Protein 6ABS (pdb70)

Secondary structure (P-SEA, 3-state):
caaaaaaaaaabbbbbccccaaaaaaaaaaaaaaaacccbbbbbccccaaaaaaaacccccccccccccccccccccaaaaaaaaaaccccccccccc/caaaaaaabbbbbccccaaaaaaaaaaaaaaaacccbbbbbccccaaaaaaaaaccccccccccccccccccccaaaaaaaaaaccccccccccc

Structure (mmCIF, N/CA/C/O backbone):
data_6ABS
#
_entry.id   6ABS
#
_cell.length_a   38.942
_cell.length_b   54.596
_cell.length_c   128.652
_cell.angle_alpha   90.00
_cell.angle_beta   90.00
_cell.angle_gamma   90.00
#
_symmetry.space_group_name_H-M   'P 21 21 21'
#
loop_
_entity.id
_entity.type
_entity.pdbx_description
1 polymer 'Actin binding protein'
2 non-polymer 'TRIETHYLENE GLYCOL'
3 non-polymer 'PENTAETHYLENE GLYCOL'
4 water water
#
loop_
_atom_site.group_PDB
_atom_site.id
_atom_site.type_symbol
_atom_site.label_atom_id
_atom_site.label_alt_id
_atom_site.label_comp_id
_atom_site.label_asym_id
_atom_site.label_entity_id
_atom_site.label_seq_id
_atom_site.pdbx_PDB_ins_code
_atom_site.Cartn_x
_atom_site.Cartn_y
_atom_site.Cartn_z
_atom_site.occupancy
_atom_site.B_iso_or_equiv
_atom_site.auth_seq_id
_atom_site.auth_comp_id
_atom_site.auth_asym_id
_atom_site.auth_atom_id
_atom_site.pdbx_PDB_model_num
ATOM 1 N N . THR A 1 22 ? 25.170 -1.834 -2.738 1.00 65.07 1131 THR A N 1
ATOM 2 C CA . THR A 1 22 ? 23.780 -1.987 -3.016 1.00 62.06 1131 THR A CA 1
ATOM 3 C C . THR A 1 22 ? 23.664 -1.928 -4.509 1.00 61.30 1131 THR A C 1
ATOM 4 O O . THR A 1 22 ? 24.655 -1.696 -5.162 1.00 65.34 1131 THR A O 1
ATOM 8 N N . THR A 1 23 ? 22.460 -2.195 -5.012 1.00 57.28 1132 THR A N 1
ATOM 9 C CA . THR A 1 23 ? 22.034 -2.218 -6.430 1.00 57.11 1132 THR A CA 1
ATOM 10 C C . THR A 1 23 ? 22.645 -3.340 -7.228 1.00 52.40 1132 THR A C 1
ATOM 11 O O . THR A 1 23 ? 21.937 -4.185 -7.700 1.00 52.04 1132 THR A O 1
ATOM 15 N N . SER A 1 24 ? 23.956 -3.342 -7.380 1.00 50.76 1133 SER A N 1
ATOM 16 C CA . SER A 1 24 ? 24.595 -4.431 -8.077 1.00 48.60 1133 SER A CA 1
ATOM 17 C C . SER A 1 24 ? 24.463 -5.649 -7.194 1.00 47.02 1133 SER A C 1
ATOM 18 O O . SER A 1 24 ? 24.361 -6.742 -7.682 1.00 48.29 1133 SER A O 1
ATOM 21 N N . GLU A 1 25 ? 24.503 -5.430 -5.886 1.00 47.77 1134 GLU A N 1
ATOM 22 C CA . GLU A 1 25 ? 24.332 -6.496 -4.918 1.00 47.10 1134 GLU A CA 1
ATOM 23 C C . GLU A 1 25 ? 22.938 -7.074 -5.015 1.00 39.13 1134 GLU A C 1
ATOM 24 O O . GLU A 1 25 ? 22.775 -8.252 -5.007 1.00 40.93 1134 GLU A O 1
ATOM 30 N N . ILE A 1 26 ? 21.943 -6.216 -5.125 1.00 38.89 1135 ILE A N 1
ATOM 31 C CA . ILE A 1 26 ? 20.563 -6.647 -5.240 1.00 37.25 1135 ILE A CA 1
ATOM 32 C C . ILE A 1 26 ? 20.386 -7.463 -6.516 1.00 37.54 1135 ILE A C 1
ATOM 33 O O . ILE A 1 26 ? 19.788 -8.491 -6.503 1.00 33.84 1135 ILE A O 1
ATOM 38 N N . ARG A 1 27 ? 20.988 -6.995 -7.590 1.00 36.64 1136 ARG A N 1
ATOM 39 C CA . ARG A 1 27 ? 20.949 -7.684 -8.874 1.00 37.67 1136 ARG A CA 1
ATOM 40 C C . ARG A 1 27 ? 21.458 -9.119 -8.773 1.00 37.00 1136 ARG A C 1
ATOM 41 O O . ARG A 1 27 ? 20.782 -10.070 -9.198 1.00 32.48 1136 ARG A O 1
ATOM 49 N N . LYS A 1 28 ? 22.649 -9.270 -8.201 1.00 37.39 1137 LYS A N 1
ATOM 50 C CA . LYS A 1 28 ? 23.272 -10.585 -8.051 1.00 37.54 1137 LYS A CA 1
ATOM 51 C C . LYS A 1 28 ? 22.441 -11.545 -7.195 1.00 33.41 1137 LYS A C 1
ATOM 52 O O . LYS A 1 28 ? 22.364 -12.739 -7.492 1.00 32.88 1137 LYS A O 1
ATOM 58 N N . LEU A 1 29 ? 21.844 -11.028 -6.124 1.00 28.87 1138 LEU A N 1
ATOM 59 C CA . LEU A 1 29 ? 20.965 -11.833 -5.276 1.00 33.14 1138 LEU A CA 1
ATOM 60 C C . LEU A 1 29 ? 19.681 -12.222 -6.035 1.00 32.60 1138 LEU A C 1
ATOM 61 O O . LEU A 1 29 ? 19.189 -13.350 -5.935 1.00 32.46 1138 LEU A O 1
ATOM 66 N N . ASN A 1 30 ? 19.139 -11.282 -6.796 1.00 29.79 1139 ASN A N 1
ATOM 67 C CA . ASN A 1 30 ? 17.952 -11.580 -7.585 1.00 31.57 1139 ASN A CA 1
ATOM 68 C C . ASN A 1 30 ? 18.227 -12.634 -8.659 1.00 28.67 1139 ASN A C 1
ATOM 69 O O . ASN A 1 30 ? 17.370 -13.459 -8.929 1.00 27.65 1139 ASN A O 1
ATOM 74 N N . GLU A 1 31 ? 19.440 -12.643 -9.216 1.00 25.86 1140 GLU A N 1
ATOM 75 C CA . GLU A 1 31 ? 19.831 -13.645 -10.216 1.00 31.48 1140 GLU A CA 1
ATOM 76 C C . GLU A 1 31 ? 19.883 -15.068 -9.654 1.00 32.66 1140 GLU A C 1
ATOM 77 O O . GLU A 1 31 ? 19.992 -16.040 -10.402 1.00 30.74 1140 GLU A O 1
ATOM 83 N N . LYS A 1 32 ? 19.790 -15.177 -8.332 1.00 26.92 1141 LYS A N 1
ATOM 84 C CA . LYS A 1 32 ? 19.741 -16.465 -7.658 1.00 31.47 1141 LYS A CA 1
ATOM 85 C C . LYS A 1 32 ? 18.296 -16.952 -7.465 1.00 33.30 1141 LYS A C 1
ATOM 86 O O . LYS A 1 32 ? 18.056 -18.133 -7.194 1.00 29.42 1141 LYS A O 1
ATOM 92 N N . GLU A 1 33 ? 17.345 -16.034 -7.622 1.00 26.31 1142 GLU A N 1
ATOM 93 C CA . GLU A 1 33 ? 15.929 -16.323 -7.374 1.00 31.06 1142 GLU A CA 1
ATOM 94 C C . GLU A 1 33 ? 15.206 -16.927 -8.576 1.00 29.44 1142 GLU A C 1
ATOM 95 O O . GLU A 1 33 ? 15.359 -16.465 -9.696 1.00 26.45 1142 GLU A O 1
ATOM 101 N N . PRO A 1 34 ? 14.403 -17.970 -8.336 1.00 34.36 1143 PRO A N 1
ATOM 102 C CA . PRO A 1 34 ? 13.559 -18.515 -9.400 1.00 31.27 1143 PRO A CA 1
ATOM 103 C C . PRO A 1 34 ? 12.459 -17.528 -9.771 1.00 29.74 1143 PRO A C 1
ATOM 104 O O . PRO A 1 34 ? 11.904 -16.896 -8.872 1.00 28.44 1143 PRO A O 1
ATOM 108 N N . VAL A 1 35 ? 12.157 -17.394 -11.059 1.00 26.48 1144 VAL A N 1
ATOM 109 C CA . VAL A 1 35 ? 11.021 -16.586 -11.489 1.00 26.54 1144 VAL A CA 1
ATOM 110 C C . VAL A 1 35 ? 9.869 -17.497 -11.901 1.00 24.98 1144 VAL A C 1
ATOM 111 O O . VAL A 1 35 ? 10.078 -18.497 -12.585 1.00 24.84 1144 VAL A O 1
ATOM 115 N N . TYR A 1 36 ? 8.653 -17.155 -11.475 1.00 24.86 1145 TYR A N 1
ATOM 116 C CA . TYR A 1 36 ? 7.486 -17.970 -11.783 1.00 23.31 1145 TYR A CA 1
ATOM 117 C C . TYR A 1 36 ? 6.390 -17.194 -12.498 1.00 22.16 1145 TYR A C 1
ATOM 118 O O . TYR A 1 36 ? 6.121 -16.049 -12.175 1.00 22.29 1145 TYR A O 1
ATOM 127 N N . ILE A 1 37 ? 5.738 -17.836 -13.455 1.00 22.49 1146 ILE A N 1
ATOM 128 C CA . ILE A 1 37 ? 4.450 -17.356 -13.908 1.00 22.62 1146 ILE A CA 1
ATOM 129 C C . ILE A 1 37 ? 3.357 -18.096 -13.143 1.00 23.68 1146 ILE A C 1
ATOM 130 O O . ILE A 1 37 ? 3.264 -19.326 -13.211 1.00 25.66 1146 ILE A O 1
ATOM 135 N N . TYR A 1 38 ? 2.559 -17.340 -12.387 1.00 23.76 1147 TYR A N 1
ATOM 136 C CA . TYR A 1 38 ? 1.406 -17.886 -11.670 1.00 24.70 1147 TYR A CA 1
ATOM 137 C C . TYR A 1 38 ? 0.238 -17.923 -12.614 1.00 26.84 1147 TYR A C 1
ATOM 138 O O . TYR A 1 38 ? -0.149 -16.887 -13.160 1.00 23.09 1147 TYR A O 1
ATOM 147 N N . THR A 1 39 ? -0.341 -19.103 -12.795 1.00 26.04 1148 THR A N 1
ATOM 148 C CA . THR A 1 39 ? -1.471 -19.239 -13.686 1.00 30.98 1148 THR A CA 1
ATOM 149 C C . THR A 1 39 ? -2.495 -20.194 -13.051 1.00 35.88 1148 THR A C 1
ATOM 150 O O . THR A 1 39 ? -2.303 -20.671 -11.924 1.00 31.00 1148 THR A O 1
ATOM 154 N N . SER A 1 40 ? -3.603 -20.434 -13.725 1.00 34.42 1149 SER A N 1
ATOM 155 C CA . SER A 1 40 ? -4.648 -21.304 -13.228 1.00 39.87 1149 SER A CA 1
ATOM 156 C C . SER A 1 40 ? -4.996 -22.372 -14.215 1.00 43.13 1149 SER A C 1
ATOM 157 O O . SER A 1 40 ? -5.596 -22.062 -15.214 1.00 51.69 1149 SER A O 1
ATOM 160 N N . PHE A 1 46 ? -11.639 -13.174 -17.805 1.00 47.25 1155 PHE A N 1
ATOM 161 C CA . PHE A 1 46 ? -10.614 -14.114 -17.347 1.00 46.18 1155 PHE A CA 1
ATOM 162 C C . PHE A 1 46 ? -9.425 -14.150 -18.320 1.00 42.66 1155 PHE A C 1
ATOM 163 O O . PHE A 1 46 ? -8.335 -13.692 -17.969 1.00 42.77 1155 PHE A O 1
ATOM 171 N N . HIS A 1 47 ? -9.644 -14.660 -19.535 1.00 39.90 1156 HIS A N 1
ATOM 172 C CA . HIS A 1 47 ? -8.608 -14.788 -20.564 1.00 35.81 1156 HIS A CA 1
ATOM 173 C C . HIS A 1 47 ? -7.309 -15.395 -20.050 1.00 34.20 1156 HIS A C 1
ATOM 174 O O . HIS A 1 47 ? -6.218 -14.954 -20.426 1.00 28.04 1156 HIS A O 1
ATOM 181 N N . MET A 1 48 ? -7.443 -16.403 -19.191 1.00 33.21 1157 MET A N 1
ATOM 182 C CA . MET A 1 48 ? -6.314 -16.995 -18.481 1.00 34.93 1157 MET A CA 1
ATOM 183 C C . MET A 1 48 ? -5.252 -17.574 -19.428 1.00 30.74 1157 MET A C 1
ATOM 184 O O . MET A 1 48 ? -4.060 -17.311 -19.267 1.00 27.45 1157 MET A O 1
ATOM 189 N N . ILE A 1 49 ? -5.684 -18.368 -20.402 1.00 27.60 1158 ILE A N 1
ATOM 190 C CA . ILE A 1 49 ? -4.746 -18.985 -21.335 1.00 29.77 1158 ILE A CA 1
ATOM 191 C C . ILE A 1 49 ? -4.080 -17.941 -22.236 1.00 24.91 1158 ILE A C 1
ATOM 192 O O . ILE A 1 49 ? -2.861 -17.913 -22.299 1.00 23.99 1158 ILE A O 1
ATOM 197 N N . PRO A 1 50 ? -4.869 -17.079 -22.920 1.00 27.65 1159 PRO A N 1
ATOM 198 C CA . PRO A 1 50 ? -4.219 -16.074 -23.771 1.00 26.35 1159 PRO A CA 1
ATOM 199 C C . PRO A 1 50 ? -3.288 -15.144 -22.984 1.00 24.87 1159 PRO A C 1
ATOM 200 O O . PRO A 1 50 ? -2.201 -14.844 -23.468 1.00 25.09 1159 PRO A O 1
ATOM 204 N N . ARG A 1 51 ? -3.703 -14.706 -21.796 1.00 22.70 1160 ARG A N 1
ATOM 205 C CA . ARG A 1 51 ? -2.867 -13.804 -21.001 1.00 23.58 1160 ARG A CA 1
ATOM 206 C C . ARG A 1 51 ? -1.622 -14.484 -20.456 1.00 23.17 1160 ARG A C 1
ATOM 207 O O . ARG A 1 51 ? -0.560 -13.858 -20.384 1.00 24.05 1160 ARG A O 1
ATOM 215 N N . THR A 1 52 ? -1.736 -15.756 -20.073 1.00 23.43 1161 THR A N 1
ATOM 216 C CA . THR A 1 52 ? -0.563 -16.503 -19.626 1.00 20.97 1161 THR A CA 1
ATOM 217 C C . THR A 1 52 ? 0.428 -16.677 -20.777 1.00 23.29 1161 THR A C 1
ATOM 218 O O . THR A 1 52 ? 1.645 -16.532 -20.585 1.00 21.37 1161 THR A O 1
ATOM 222 N N . ALA A 1 53 ? -0.091 -16.991 -21.967 1.00 22.38 1162 ALA A N 1
ATOM 223 C CA . ALA A 1 53 ? 0.738 -17.095 -23.174 1.00 20.41 1162 ALA A CA 1
ATOM 224 C C . ALA A 1 53 ? 1.588 -15.840 -23.377 1.00 20.90 1162 ALA A C 1
ATOM 225 O O . ALA A 1 53 ? 2.792 -15.923 -23.626 1.00 23.39 1162 ALA A O 1
ATOM 227 N N . ARG A 1 54 ? 0.942 -14.684 -23.255 1.00 18.20 1163 ARG A N 1
ATOM 228 C CA . ARG A 1 54 ? 1.614 -13.403 -23.407 1.00 22.69 1163 ARG A CA 1
ATOM 229 C C . ARG A 1 54 ? 2.752 -13.288 -22.401 1.00 24.32 1163 ARG A C 1
ATOM 230 O O . ARG A 1 54 ? 3.891 -13.006 -22.773 1.00 24.10 1163 ARG A O 1
ATOM 238 N N . LEU A 1 55 ? 2.444 -13.510 -21.126 1.00 19.32 1164 LEU A N 1
ATOM 239 C CA . LEU A 1 55 ? 3.477 -13.431 -20.085 1.00 23.14 1164 LEU A CA 1
ATOM 240 C C . LEU A 1 55 ? 4.676 -14.319 -20.419 1.00 22.78 1164 LEU A C 1
ATOM 241 O O . LEU A 1 55 ? 5.822 -13.877 -20.288 1.00 20.37 1164 LEU A O 1
ATOM 246 N N . CYS A 1 56 ? 4.412 -15.563 -20.847 1.00 20.46 1165 CYS A N 1
ATOM 247 C CA . CYS A 1 56 ? 5.481 -16.475 -21.290 1.00 22.65 1165 CYS A CA 1
ATOM 248 C C . CYS A 1 56 ? 6.320 -15.870 -22.416 1.00 22.25 1165 CYS A C 1
ATOM 249 O O . CYS A 1 56 ? 7.552 -15.902 -22.383 1.00 23.00 1165 CYS A O 1
ATOM 252 N N . THR A 1 57 ? 5.640 -15.316 -23.412 1.00 20.67 1166 THR A N 1
ATOM 253 C CA . THR A 1 57 ? 6.322 -14.720 -24.561 1.00 22.86 1166 THR A CA 1
ATOM 254 C C . THR A 1 57 ? 7.131 -13.513 -24.140 1.00 21.93 1166 THR A C 1
ATOM 255 O O . THR A 1 57 ? 8.267 -13.330 -24.580 1.00 23.06 1166 THR A O 1
ATOM 259 N N . ILE A 1 58 ? 6.556 -12.704 -23.261 1.00 19.38 1167 ILE A N 1
ATOM 260 C CA . ILE A 1 58 ? 7.250 -11.530 -22.764 1.00 19.34 1167 ILE A CA 1
ATOM 261 C C . ILE A 1 58 ? 8.522 -11.917 -21.985 1.00 25.99 1167 ILE A C 1
ATOM 262 O O . ILE A 1 58 ? 9.608 -11.406 -22.269 1.00 25.94 1167 ILE A O 1
ATOM 267 N N . LEU A 1 59 ? 8.399 -12.833 -21.030 1.00 21.67 1168 LEU A N 1
ATOM 268 C CA . LEU A 1 59 ? 9.559 -13.266 -20.262 1.00 21.91 1168 LEU A CA 1
ATOM 269 C C . LEU A 1 59 ? 10.591 -13.907 -21.181 1.00 26.51 1168 LEU A C 1
ATOM 270 O O . LEU A 1 59 ? 11.793 -13.658 -21.053 1.00 26.88 1168 LEU A O 1
ATOM 275 N N . THR A 1 60 ? 10.119 -14.729 -22.111 1.00 24.04 1169 THR A N 1
ATOM 276 C CA . THR A 1 60 ? 11.022 -15.365 -23.054 1.00 24.80 1169 THR A CA 1
ATOM 277 C C . THR A 1 60 ? 11.771 -14.321 -23.877 1.00 27.25 1169 THR A C 1
ATOM 278 O O . THR A 1 60 ? 12.992 -14.399 -23.992 1.00 29.12 1169 THR A O 1
ATOM 282 N N . ALA A 1 61 ? 11.055 -13.331 -24.415 1.00 21.72 1170 ALA A N 1
ATOM 283 C CA . ALA A 1 61 ? 11.698 -12.275 -25.197 1.00 23.57 1170 ALA A CA 1
ATOM 284 C C . ALA A 1 61 ? 12.676 -11.423 -24.367 1.00 31.22 1170 ALA A C 1
ATOM 285 O O . ALA A 1 61 ? 13.634 -10.871 -24.906 1.00 28.16 1170 ALA A O 1
ATOM 287 N N . ASN A 1 62 ? 12.437 -11.309 -23.062 1.00 26.60 1171 ASN A N 1
ATOM 288 C CA . ASN A 1 62 ? 13.366 -10.592 -22.204 1.00 27.18 1171 ASN A CA 1
ATOM 289 C C . ASN A 1 62 ? 14.484 -11.486 -21.677 1.00 27.22 1171 ASN A C 1
ATOM 290 O O . ASN A 1 62 ? 15.260 -11.073 -20.809 1.00 31.12 1171 ASN A O 1
ATOM 295 N N . ARG A 1 63 ? 14.562 -12.708 -22.198 1.00 27.90 1172 ARG A N 1
ATOM 296 C CA . ARG A 1 63 ? 15.541 -13.688 -21.735 1.00 29.29 1172 ARG A CA 1
ATOM 297 C C . ARG A 1 63 ? 15.449 -13.908 -20.220 1.00 31.26 1172 ARG A C 1
ATOM 298 O O . ARG A 1 63 ? 16.468 -14.010 -19.543 1.00 29.37 1172 ARG A O 1
ATOM 306 N N . ILE A 1 64 ? 14.234 -13.977 -19.688 1.00 29.54 1173 ILE A N 1
ATOM 307 C CA . ILE A 1 64 ? 14.055 -14.259 -18.267 1.00 27.00 1173 ILE A CA 1
ATOM 308 C C . ILE A 1 64 ? 13.577 -15.687 -18.072 1.00 28.72 1173 ILE A C 1
ATOM 309 O O . ILE A 1 64 ? 12.424 -16.015 -18.376 1.00 28.22 1173 ILE A O 1
ATOM 314 N N . PRO A 1 65 ? 14.464 -16.552 -17.572 1.00 28.26 1174 PRO A N 1
ATOM 315 C CA . PRO A 1 65 ? 14.059 -17.946 -17.399 1.00 26.88 1174 PRO A CA 1
ATOM 316 C C . PRO A 1 65 ? 12.973 -18.034 -16.335 1.00 28.32 1174 PRO A C 1
ATOM 317 O O . PRO A 1 65 ? 12.963 -17.231 -15.410 1.00 29.09 1174 PRO A O 1
ATOM 321 N N . PHE A 1 66 ? 12.036 -18.957 -16.506 1.00 27.81 1175 PHE A N 1
ATOM 322 C CA . PHE A 1 66 ? 10.902 -19.088 -15.598 1.00 28.61 1175 PHE A CA 1
ATOM 323 C C . PHE A 1 66 ? 10.295 -20.474 -15.688 1.00 27.27 1175 PHE A C 1
ATOM 324 O O . PHE A 1 66 ? 10.558 -21.221 -16.635 1.00 26.41 1175 PHE A O 1
ATOM 332 N N . THR A 1 67 ? 9.440 -20.780 -14.722 1.00 25.71 1176 THR A N 1
ATOM 333 C CA . THR A 1 67 ? 8.601 -21.962 -14.757 1.00 26.08 1176 THR A CA 1
ATOM 334 C C . THR A 1 67 ? 7.169 -21.610 -14.352 1.00 28.66 1176 THR A C 1
ATOM 335 O O . THR A 1 67 ? 6.918 -20.549 -13.759 1.00 28.28 1176 THR A O 1
ATOM 339 N N . TYR A 1 68 ? 6.234 -22.492 -14.688 1.00 25.33 1177 TYR A N 1
ATOM 340 C CA . TYR A 1 68 ? 4.825 -22.281 -14.362 1.00 27.83 1177 TYR A CA 1
ATOM 341 C C . TYR A 1 68 ? 4.475 -22.778 -12.973 1.00 31.41 1177 TYR A C 1
ATOM 342 O O . TYR A 1 68 ? 5.075 -23.728 -12.466 1.00 30.79 1177 TYR A O 1
ATOM 351 N N . ARG A 1 69 ? 3.502 -22.127 -12.355 1.00 27.93 1178 ARG A N 1
ATOM 352 C CA . ARG A 1 69 ? 2.870 -22.687 -11.173 1.00 30.08 1178 ARG A CA 1
ATOM 353 C C . ARG A 1 69 ? 1.367 -22.582 -11.318 1.00 31.39 1178 ARG A C 1
ATOM 354 O O . ARG A 1 69 ? 0.817 -21.554 -11.720 1.00 28.89 1178 ARG A O 1
ATOM 362 N N . ASP A 1 70 ? 0.710 -23.702 -11.065 1.00 34.82 1179 ASP A N 1
ATOM 363 C CA . ASP A 1 70 ? -0.721 -23.775 -11.221 1.00 34.66 1179 ASP A CA 1
ATOM 364 C C . ASP A 1 70 ? -1.377 -23.683 -9.860 1.00 34.33 1179 ASP A C 1
ATOM 365 O O . ASP A 1 70 ? -1.307 -24.616 -9.061 1.00 36.07 1179 ASP A O 1
ATOM 370 N N . LEU A 1 71 ? -2.041 -22.559 -9.617 1.00 32.43 1180 LEU A N 1
ATOM 371 C CA . LEU A 1 71 ? -2.651 -22.293 -8.328 1.00 33.66 1180 LEU A CA 1
ATOM 372 C C . LEU A 1 71 ? -3.799 -23.275 -8.076 1.00 38.86 1180 LEU A C 1
ATOM 373 O O . LEU A 1 71 ? -4.226 -23.471 -6.939 1.00 40.79 1180 LEU A O 1
ATOM 378 N N . GLY A 1 72 ? -4.276 -23.903 -9.144 1.00 35.39 1181 GLY A N 1
ATOM 379 C CA . GLY A 1 72 ? -5.263 -24.955 -9.028 1.00 40.75 1181 GLY A CA 1
ATOM 380 C C . GLY A 1 72 ? -4.809 -26.076 -8.116 1.00 43.51 1181 GLY A C 1
ATOM 381 O O . GLY A 1 72 ? -5.610 -26.627 -7.366 1.00 43.74 1181 GLY A O 1
ATOM 382 N N . THR A 1 73 ? -3.521 -26.398 -8.152 1.00 37.30 1182 THR A N 1
ATOM 383 C CA . THR A 1 73 ? -3.016 -27.540 -7.394 1.00 41.18 1182 THR A CA 1
ATOM 384 C C . THR A 1 73 ? -1.765 -27.225 -6.571 1.00 40.32 1182 THR A C 1
ATOM 385 O O . THR A 1 73 ? -1.078 -28.129 -6.110 1.00 45.22 1182 THR A O 1
ATOM 389 N N . ASP A 1 74 ? -1.469 -25.945 -6.395 1.00 36.71 1183 ASP A N 1
ATOM 390 C CA . ASP A 1 74 ? -0.244 -25.527 -5.739 1.00 33.17 1183 ASP A CA 1
ATOM 391 C C . ASP A 1 74 ? -0.592 -24.596 -4.582 1.00 35.97 1183 ASP A C 1
ATOM 392 O O . ASP A 1 74 ? -0.813 -23.402 -4.775 1.00 32.47 1183 ASP A O 1
ATOM 397 N N . ASP A 1 75 ? -0.628 -25.164 -3.382 1.00 36.01 1184 ASP A N 1
ATOM 398 C CA . ASP A 1 75 ? -1.020 -24.463 -2.163 1.00 36.74 1184 ASP A CA 1
ATOM 399 C C . ASP A 1 75 ? -0.200 -23.208 -1.854 1.00 33.19 1184 ASP A C 1
ATOM 400 O O . ASP A 1 75 ? -0.772 -22.169 -1.529 1.00 31.71 1184 ASP A O 1
ATOM 405 N N . GLU A 1 76 ? 1.127 -23.310 -1.914 1.00 29.08 1185 GLU A N 1
ATOM 406 C CA . GLU A 1 76 ? 1.976 -22.158 -1.625 1.00 31.86 1185 GLU A CA 1
ATOM 407 C C . GLU A 1 76 ? 1.651 -21.014 -2.562 1.00 30.40 1185 GLU A C 1
ATOM 408 O O . GLU A 1 76 ? 1.374 -19.899 -2.120 1.00 31.05 1185 GLU A O 1
ATOM 414 N N . ALA A 1 77 ? 1.698 -21.298 -3.863 1.00 30.95 1186 ALA A N 1
ATOM 415 C CA . ALA A 1 77 ? 1.415 -20.283 -4.878 1.00 28.01 1186 ALA A CA 1
ATOM 416 C C . ALA A 1 77 ? 0.036 -19.699 -4.659 1.00 28.67 1186 ALA A C 1
ATOM 417 O O . ALA A 1 77 ? -0.161 -18.492 -4.758 1.00 26.65 1186 ALA A O 1
ATOM 419 N N . ARG A 1 78 ? -0.928 -20.550 -4.344 1.00 25.77 1187 ARG A N 1
ATOM 420 C CA . ARG A 1 78 ? -2.268 -20.039 -4.132 1.00 31.81 1187 ARG A CA 1
ATOM 421 C C . ARG A 1 78 ? -2.275 -19.107 -2.922 1.00 29.79 1187 ARG A C 1
ATOM 422 O O . ARG A 1 78 ? -2.880 -18.032 -2.964 1.00 29.36 1187 ARG A O 1
ATOM 430 N N . LYS A 1 79 ? -1.575 -19.495 -1.858 1.00 28.51 1188 LYS A N 1
ATOM 431 C CA . LYS A 1 79 ? -1.538 -18.673 -0.653 1.00 26.27 1188 LYS A CA 1
ATOM 432 C C . LYS A 1 79 ? -0.809 -17.358 -0.909 1.00 27.81 1188 LYS A C 1
ATOM 433 O O . LYS A 1 79 ? -1.240 -16.289 -0.457 1.00 26.21 1188 LYS A O 1
ATOM 439 N N . VAL A 1 80 ? 0.291 -17.439 -1.651 1.00 26.26 1189 VAL A N 1
ATOM 440 C CA . VAL A 1 80 ? 1.075 -16.251 -1.946 1.00 27.95 1189 VAL A CA 1
ATOM 441 C C . VAL A 1 80 ? 0.234 -15.257 -2.732 1.00 26.81 1189 VAL A C 1
ATOM 442 O O . VAL A 1 80 ? 0.224 -14.072 -2.420 1.00 28.40 1189 VAL A O 1
ATOM 446 N N . TRP A 1 81 ? -0.513 -15.737 -3.723 1.00 26.31 1190 TRP A N 1
ATOM 447 C CA . TRP A 1 81 ? -1.319 -14.829 -4.518 1.00 26.89 1190 TRP A CA 1
ATOM 448 C C . TRP A 1 81 ? -2.438 -14.212 -3.670 1.00 31.08 1190 TRP A C 1
ATOM 449 O O . TRP A 1 81 ? -2.685 -13.009 -3.743 1.00 33.23 1190 TRP A O 1
ATOM 460 N N . LYS A 1 82 ? -3.097 -15.001 -2.855 1.00 27.90 1191 LYS A N 1
ATOM 461 C CA . LYS A 1 82 ? -4.152 -14.492 -2.024 1.00 30.64 1191 LYS A CA 1
ATOM 462 C C . LYS A 1 82 ? -3.685 -13.400 -1.074 1.00 29.59 1191 LYS A C 1
ATOM 463 O O . LYS A 1 82 ? -4.333 -12.443 -0.859 1.00 28.26 1191 LYS A O 1
ATOM 469 N N . THR A 1 83 ? -2.521 -13.595 -0.531 1.00 30.75 1192 THR A N 1
ATOM 470 C CA . THR A 1 83 ? -1.968 -12.691 0.457 1.00 29.94 1192 THR A CA 1
ATOM 471 C C . THR A 1 83 ? -1.490 -11.364 -0.120 1.00 34.51 1192 THR A C 1
ATOM 472 O O . THR A 1 83 ? -1.664 -10.309 0.498 1.00 30.73 1192 THR A O 1
ATOM 476 N N . PHE A 1 84 ? -0.872 -11.410 -1.298 1.00 32.28 1193 PHE A N 1
ATOM 477 C CA . PHE A 1 84 ? -0.171 -10.238 -1.803 1.00 31.40 1193 PHE A CA 1
ATOM 478 C C . PHE A 1 84 ? -0.803 -9.559 -3.019 1.00 32.03 1193 PHE A C 1
ATOM 479 O O . PHE A 1 84 ? -0.399 -8.450 -3.368 1.00 32.81 1193 PHE A O 1
ATOM 487 N N . SER A 1 85 ? -1.770 -10.200 -3.673 1.00 27.85 1194 SER A N 1
ATOM 488 C CA . SER A 1 85 ? -2.282 -9.640 -4.922 1.00 31.31 1194 SER A CA 1
ATOM 489 C C . SER A 1 85 ? -3.087 -8.359 -4.675 1.00 35.41 1194 SER A C 1
ATOM 490 O O . SER A 1 85 ? -3.142 -7.483 -5.542 1.00 33.73 1194 SER A O 1
ATOM 493 N N . LYS A 1 86 ? -3.711 -8.259 -3.501 1.00 36.47 1195 LYS A N 1
ATOM 494 C CA . LYS A 1 86 ? -4.568 -7.125 -3.186 1.00 32.19 1195 LYS A CA 1
ATOM 495 C C . LYS A 1 86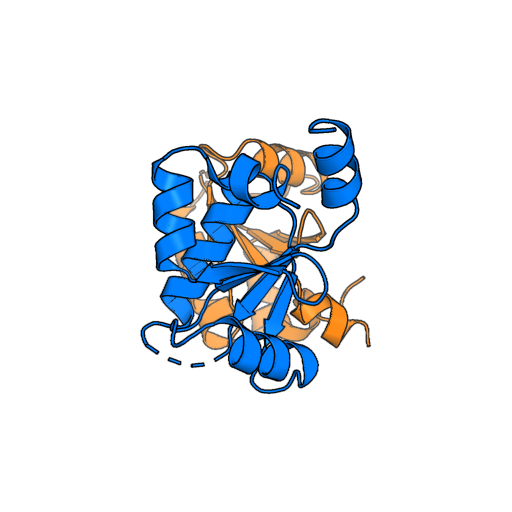 ? -5.671 -6.971 -4.245 1.00 31.57 1195 LYS A C 1
ATOM 496 O O . LYS A 1 86 ? -6.039 -5.862 -4.620 1.00 35.50 1195 LYS A O 1
ATOM 502 N N . GLY A 1 87 ? -6.166 -8.083 -4.768 1.00 34.81 1196 GLY A N 1
ATOM 503 C CA . GLY A 1 87 ? -7.260 -8.020 -5.720 1.00 36.12 1196 GLY A CA 1
ATOM 504 C C . GLY A 1 87 ? -6.897 -8.178 -7.185 1.00 34.30 1196 GLY A C 1
ATOM 505 O O . GLY A 1 87 ? -7.792 -8.278 -8.023 1.00 39.65 1196 GLY A O 1
ATOM 506 N N . ARG A 1 88 ? -5.605 -8.202 -7.504 1.00 32.31 1197 ARG A N 1
ATOM 507 C CA . ARG A 1 88 ? -5.166 -8.379 -8.895 1.00 31.85 1197 ARG A CA 1
ATOM 508 C C . ARG A 1 88 ? -5.606 -9.716 -9.464 1.00 28.43 1197 ARG A C 1
ATOM 509 O O . ARG A 1 88 ? -5.449 -10.753 -8.826 1.00 26.91 1197 ARG A O 1
ATOM 517 N N . SER A 1 89 ? -6.140 -9.686 -10.675 1.00 29.32 1198 SER A N 1
ATOM 518 C CA . SER A 1 89 ? -6.464 -10.908 -11.394 1.00 27.94 1198 SER A CA 1
ATOM 519 C C . SER A 1 89 ? -5.189 -11.628 -11.856 1.00 26.50 1198 SER A C 1
ATOM 520 O O . SER A 1 89 ? -4.166 -10.998 -12.113 1.00 25.67 1198 SER A O 1
ATOM 523 N N . LEU A 1 90 ? -5.268 -12.951 -11.932 1.00 25.78 1199 LEU A N 1
ATOM 524 C CA . LEU A 1 90 ? -4.241 -13.792 -12.542 1.00 29.66 1199 LEU A CA 1
ATOM 525 C C . LEU A 1 90 ? -4.318 -13.621 -14.063 1.00 26.48 1199 LEU A C 1
ATOM 526 O O . LEU A 1 90 ? -5.308 -13.101 -14.557 1.00 26.04 1199 LEU A O 1
ATOM 531 N N . PRO A 1 91 ? -3.278 -14.040 -14.810 1.00 24.28 1200 PRO A N 1
ATOM 532 C CA . PRO A 1 91 ? -2.000 -14.587 -14.359 1.00 22.14 1200 PRO A CA 1
ATOM 533 C C . PRO A 1 91 ? -1.053 -13.506 -13.835 1.00 25.84 1200 PRO A C 1
ATOM 534 O O . PRO A 1 91 ? -1.381 -12.313 -13.864 1.00 25.64 1200 PRO A O 1
ATOM 538 N N . GLY A 1 92 ? 0.113 -13.928 -13.358 1.00 21.73 1201 GLY A N 1
ATOM 539 C CA . GLY A 1 92 ? 1.078 -12.992 -12.827 1.00 20.22 1201 GLY A CA 1
ATOM 540 C C . GLY A 1 92 ? 2.474 -13.563 -12.756 1.00 20.96 1201 GLY A C 1
ATOM 541 O O . GLY A 1 92 ? 2.713 -14.737 -13.097 1.00 18.69 1201 GLY A O 1
ATOM 542 N N . VAL A 1 93 ? 3.400 -12.729 -12.289 1.00 21.67 1202 VAL A N 1
ATOM 543 C CA . VAL A 1 93 ? 4.801 -13.116 -12.202 1.00 19.50 1202 VAL A CA 1
ATOM 544 C C . VAL A 1 93 ? 5.293 -12.957 -10.776 1.00 22.75 1202 VAL A C 1
ATOM 545 O O . VAL A 1 93 ? 5.143 -11.898 -10.161 1.00 24.10 1202 VAL A O 1
ATOM 549 N N . VAL A 1 94 ? 5.877 -14.022 -10.245 1.00 26.04 1203 VAL A N 1
ATOM 550 C CA . VAL A 1 94 ? 6.343 -14.009 -8.871 1.00 23.22 1203 VAL A CA 1
ATOM 551 C C . VAL A 1 94 ? 7.804 -14.450 -8.823 1.00 25.22 1203 VAL A C 1
ATOM 552 O O . VAL A 1 94 ? 8.211 -15.420 -9.482 1.00 25.50 1203 VAL A O 1
ATOM 556 N N . ARG A 1 95 ? 8.589 -13.692 -8.073 1.00 24.84 1204 ARG A N 1
ATOM 557 C CA . ARG A 1 95 ? 9.998 -13.981 -7.860 1.00 25.86 1204 ARG A CA 1
ATOM 558 C C . ARG A 1 95 ? 10.203 -14.623 -6.487 1.00 25.99 1204 ARG A C 1
ATOM 559 O O . ARG A 1 95 ? 9.688 -14.132 -5.492 1.00 27.94 1204 ARG A O 1
ATOM 567 N N . GLY A 1 96 ? 10.946 -15.722 -6.434 1.00 30.14 1205 GLY A N 1
ATOM 568 C CA . GLY A 1 96 ? 11.190 -16.406 -5.171 1.00 29.30 1205 GLY A CA 1
ATOM 569 C C . GLY A 1 96 ? 9.883 -16.894 -4.567 1.00 34.07 1205 GLY A C 1
ATOM 570 O O . GLY A 1 96 ? 8.931 -17.179 -5.292 1.00 27.71 1205 GLY A O 1
ATOM 571 N N . HIS A 1 97 ? 9.822 -16.957 -3.239 1.00 35.82 1206 HIS A N 1
ATOM 572 C CA . HIS A 1 97 ? 8.641 -17.458 -2.545 1.00 34.57 1206 HIS A CA 1
ATOM 573 C C . HIS A 1 97 ? 7.455 -16.497 -2.574 1.00 32.96 1206 HIS A C 1
ATOM 574 O O . HIS A 1 97 ? 6.331 -16.925 -2.839 1.00 34.95 1206 HIS A O 1
ATOM 581 N N . ASN A 1 98 ? 7.706 -15.209 -2.320 1.00 34.49 1207 ASN A N 1
ATOM 582 C CA . ASN A 1 98 ? 6.635 -14.246 -2.012 1.00 32.12 1207 ASN A CA 1
ATOM 583 C C . ASN A 1 98 ? 6.730 -12.885 -2.686 1.00 30.77 1207 ASN A C 1
ATOM 584 O O . ASN A 1 98 ? 5.922 -12.001 -2.400 1.00 34.08 1207 ASN A O 1
ATOM 589 N N . ASP A 1 99 ? 7.727 -12.681 -3.534 1.00 32.07 1208 ASP A N 1
ATOM 590 C CA . ASP A 1 99 ? 7.879 -11.381 -4.165 1.00 27.94 1208 ASP A CA 1
ATOM 591 C C . ASP A 1 99 ? 7.039 -11.288 -5.432 1.00 29.65 1208 ASP A C 1
ATOM 592 O O . ASP A 1 99 ? 7.500 -11.615 -6.538 1.00 27.70 1208 ASP A O 1
ATOM 597 N N . LEU A 1 100 ? 5.804 -10.838 -5.263 1.00 29.28 1209 LEU A N 1
ATOM 598 C CA . LEU A 1 100 ? 4.916 -10.611 -6.392 1.00 26.54 1209 LEU A CA 1
ATOM 599 C C . LEU A 1 100 ? 5.436 -9.427 -7.176 1.00 28.96 1209 LEU A C 1
ATOM 600 O O . LEU A 1 100 ? 5.546 -8.322 -6.648 1.00 32.74 1209 LEU A O 1
ATOM 605 N N . ILE A 1 101 ? 5.787 -9.666 -8.429 1.00 25.69 1210 ILE A N 1
ATOM 606 C CA . ILE A 1 101 ? 6.339 -8.617 -9.264 1.00 26.78 1210 ILE A CA 1
ATOM 607 C C . ILE A 1 101 ? 5.203 -7.813 -9.882 1.00 28.76 1210 ILE A C 1
ATOM 608 O O . ILE A 1 101 ? 5.238 -6.583 -9.909 1.00 32.86 1210 ILE A O 1
ATOM 613 N N . GLY A 1 102 ? 4.182 -8.512 -10.364 1.00 24.19 1211 GLY A N 1
ATOM 614 C CA . GLY A 1 102 ? 3.032 -7.856 -10.961 1.00 21.69 1211 GLY A CA 1
ATOM 615 C C . GLY A 1 102 ? 2.093 -8.885 -11.548 1.00 24.77 1211 GLY A C 1
ATOM 616 O O . GLY A 1 102 ? 2.490 -10.053 -11.771 1.00 23.36 1211 GLY A O 1
ATOM 617 N N . ASN A 1 103 ? 0.850 -8.476 -11.784 1.00 20.49 1212 ASN A N 1
ATOM 618 C CA . ASN A 1 103 ? -0.056 -9.296 -12.568 1.00 24.57 1212 ASN A CA 1
ATOM 619 C C . ASN A 1 103 ? 0.167 -9.000 -14.057 1.00 23.06 1212 ASN A C 1
ATOM 620 O O . ASN A 1 103 ? 0.993 -8.153 -14.403 1.00 22.76 1212 ASN A O 1
ATOM 625 N N . TRP A 1 104 ? -0.562 -9.710 -14.912 1.00 23.03 1213 TRP A N 1
ATOM 626 C CA . TRP A 1 104 ? -0.326 -9.687 -16.351 1.00 25.62 1213 TRP A CA 1
ATOM 627 C C . TRP A 1 104 ? -0.274 -8.243 -16.895 1.00 24.38 1213 TRP A C 1
ATOM 628 O O . TRP A 1 104 ? 0.599 -7.918 -17.688 1.00 26.92 1213 TRP A O 1
ATOM 639 N N . GLU A 1 105 ? -1.174 -7.382 -16.434 1.00 22.25 1214 GLU A N 1
ATOM 640 C CA . GLU A 1 105 ? -1.270 -6.014 -16.958 1.00 27.92 1214 GLU A CA 1
ATOM 641 C C . GLU A 1 105 ? -0.068 -5.159 -16.552 1.00 23.99 1214 GLU A C 1
ATOM 642 O O . GLU A 1 105 ? 0.470 -4.408 -17.357 1.00 23.20 1214 GLU A O 1
ATOM 648 N N . GLU A 1 106 ? 0.360 -5.305 -15.305 1.00 22.72 1215 GLU A N 1
ATOM 649 C CA . GLU A 1 106 ? 1.556 -4.628 -14.809 1.00 23.93 1215 GLU A CA 1
ATOM 650 C C . GLU A 1 106 ? 2.809 -5.094 -15.534 1.00 22.92 1215 GLU A C 1
ATOM 651 O O . GLU A 1 106 ? 3.662 -4.283 -15.923 1.00 23.86 1215 GLU A O 1
ATOM 657 N N . ILE A 1 107 ? 2.917 -6.406 -15.725 1.00 22.36 1216 ILE A N 1
ATOM 658 C CA . ILE A 1 107 ? 4.028 -6.955 -16.481 1.00 20.50 1216 ILE A CA 1
ATOM 659 C C . ILE A 1 107 ? 4.003 -6.432 -17.925 1.00 23.37 1216 ILE A C 1
ATOM 660 O O . ILE A 1 107 ? 5.046 -6.082 -18.470 1.00 22.38 1216 ILE A O 1
ATOM 665 N N . GLU A 1 108 ? 2.821 -6.367 -18.542 1.00 21.57 1217 GLU A N 1
ATOM 666 C CA . GLU A 1 108 ? 2.732 -5.864 -19.917 1.00 21.52 1217 GLU A CA 1
ATOM 667 C C . GLU A 1 108 ? 3.118 -4.371 -19.984 1.00 23.68 1217 GLU A C 1
ATOM 668 O O . GLU A 1 108 ? 3.765 -3.943 -20.933 1.00 22.92 1217 GLU A O 1
ATOM 674 N N . GLU A 1 109 ? 2.722 -3.594 -18.975 1.00 23.82 1218 GLU A N 1
ATOM 675 C CA . GLU A 1 109 ? 3.120 -2.183 -18.885 1.00 28.30 1218 GLU A CA 1
ATOM 676 C C . GLU A 1 109 ? 4.626 -2.020 -18.680 1.00 27.17 1218 GLU A C 1
ATOM 677 O O . GLU A 1 109 ? 5.261 -1.187 -19.328 1.00 27.56 1218 GLU A O 1
ATOM 683 N N . ALA A 1 110 ? 5.191 -2.819 -17.779 1.00 24.99 1219 ALA A N 1
ATOM 684 C CA . ALA A 1 110 ? 6.624 -2.760 -17.513 1.00 27.74 1219 ALA A CA 1
ATOM 685 C C . ALA A 1 110 ? 7.416 -3.122 -18.772 1.00 29.93 1219 ALA A C 1
ATOM 686 O O . ALA A 1 110 ? 8.447 -2.508 -19.082 1.00 27.66 1219 ALA A O 1
ATOM 688 N N . ASN A 1 111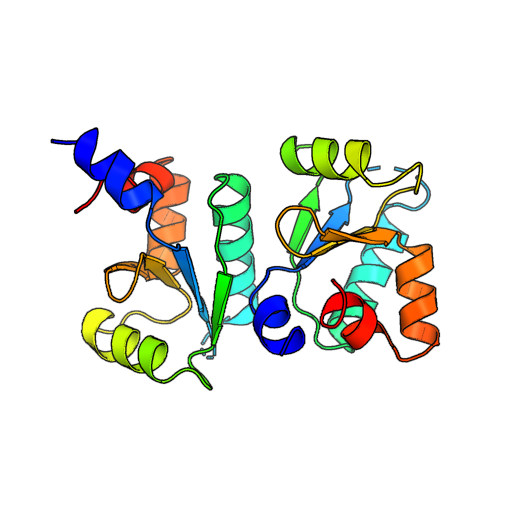 ? 6.921 -4.125 -19.492 1.00 26.03 1220 ASN A N 1
ATOM 689 C CA . ASN A 1 111 ? 7.579 -4.570 -20.702 1.00 25.93 1220 ASN A CA 1
ATOM 690 C C . ASN A 1 111 ? 7.502 -3.502 -21.795 1.00 24.77 1220 ASN A C 1
ATOM 691 O O . ASN A 1 111 ? 8.461 -3.264 -22.491 1.00 27.12 1220 ASN A O 1
ATOM 696 N N . GLU A 1 112 ? 6.348 -2.864 -21.919 1.00 24.85 1221 GLU A N 1
ATOM 697 C CA . GLU A 1 112 ? 6.149 -1.778 -22.873 1.00 27.05 1221 GLU A CA 1
ATOM 698 C C . GLU A 1 112 ? 7.106 -0.619 -22.575 1.00 31.22 1221 GLU A C 1
ATOM 699 O O . GLU A 1 112 ? 7.620 0.022 -23.488 1.00 30.39 1221 GLU A O 1
ATOM 705 N N . ASP A 1 113 ? 7.357 -0.371 -21.293 1.00 26.51 1222 ASP A N 1
ATOM 706 C CA . ASP A 1 113 ? 8.292 0.676 -20.889 1.00 31.65 1222 ASP A CA 1
ATOM 707 C C . ASP A 1 113 ? 9.763 0.279 -20.956 1.00 37.38 1222 ASP A C 1
ATOM 708 O O . ASP A 1 113 ? 10.613 1.068 -20.553 1.00 42.82 1222 ASP A O 1
ATOM 713 N N . TYR A 1 114 ? 10.054 -0.924 -21.457 1.00 33.94 1223 TYR A N 1
ATOM 714 C CA . TYR A 1 114 ? 11.416 -1.470 -21.511 1.00 37.40 1223 TYR A CA 1
ATOM 715 C C . TYR A 1 114 ? 12.072 -1.578 -20.142 1.00 41.94 1223 TYR A C 1
ATOM 716 O O . TYR A 1 114 ? 13.287 -1.437 -20.039 1.00 40.18 1223 TYR A O 1
ATOM 725 N N . LYS A 1 115 ? 11.290 -1.823 -19.096 1.00 31.73 1224 LYS A N 1
ATOM 726 C CA . LYS A 1 115 ? 11.864 -1.876 -17.765 1.00 33.95 1224 LYS A CA 1
ATOM 727 C C . LYS A 1 115 ? 11.539 -3.164 -17.022 1.00 34.32 1224 LYS A C 1
ATOM 728 O O . LYS A 1 115 ? 11.683 -3.214 -15.811 1.00 31.58 1224 LYS A O 1
ATOM 734 N N . LEU A 1 116 ? 11.111 -4.203 -17.737 1.00 32.65 1225 LEU A N 1
ATOM 735 C CA . LEU A 1 116 ? 10.717 -5.434 -17.070 1.00 31.39 1225 LEU A CA 1
ATOM 736 C C . LEU A 1 116 ? 11.900 -6.104 -16.354 1.00 30.23 1225 LEU A C 1
ATOM 737 O O . LEU A 1 116 ? 11.761 -6.607 -15.237 1.00 26.46 1225 LEU A O 1
ATOM 742 N N . ARG A 1 117 ? 13.063 -6.102 -16.988 1.00 29.19 1226 ARG A N 1
ATOM 743 C CA . ARG A 1 117 ? 14.222 -6.730 -16.383 1.00 29.55 1226 ARG A CA 1
ATOM 744 C C . ARG A 1 117 ? 14.664 -5.982 -15.118 1.00 31.58 1226 ARG A C 1
ATOM 745 O O . ARG A 1 117 ? 15.084 -6.595 -14.131 1.00 28.18 1226 ARG A O 1
ATOM 753 N N . GLU A 1 118 ? 14.541 -4.663 -15.131 1.00 31.70 1227 GLU A N 1
ATOM 754 C CA . GLU A 1 118 ? 14.876 -3.877 -13.950 1.00 32.84 1227 GLU A CA 1
ATOM 755 C C . GLU A 1 118 ? 13.886 -4.132 -12.822 1.00 30.28 1227 GLU A C 1
ATOM 756 O O . GLU A 1 118 ? 14.259 -4.202 -11.648 1.00 30.21 1227 GLU A O 1
ATOM 762 N N . LEU A 1 119 ? 12.624 -4.279 -13.191 1.00 29.14 1228 LEU A N 1
ATOM 763 C CA . LEU A 1 119 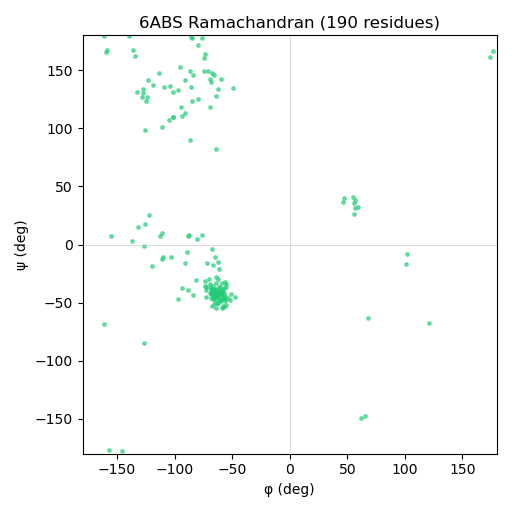? 11.576 -4.593 -12.234 1.00 30.54 1228 LEU A CA 1
ATOM 764 C C . LEU A 1 119 ? 11.883 -5.893 -11.497 1.00 25.89 1228 LEU A C 1
ATOM 765 O O . LEU A 1 119 ? 11.664 -6.006 -10.298 1.00 28.91 1228 LEU A O 1
ATOM 770 N N . ILE A 1 120 ? 12.414 -6.871 -12.222 1.00 28.23 1229 ILE A N 1
ATOM 771 C CA . ILE A 1 120 ? 12.638 -8.192 -11.653 1.00 29.40 1229 ILE A CA 1
ATOM 772 C C . ILE A 1 120 ? 14.009 -8.353 -10.957 1.00 30.58 1229 ILE A C 1
ATOM 773 O O . ILE A 1 120 ? 14.104 -8.962 -9.882 1.00 31.82 1229 ILE A O 1
ATOM 778 N N . TYR A 1 121 ? 15.062 -7.777 -11.527 1.00 28.45 1230 TYR A N 1
ATOM 779 C CA . TYR A 1 121 ? 16.394 -8.000 -10.978 1.00 32.23 1230 TYR A CA 1
ATOM 780 C C . TYR A 1 121 ? 16.977 -6.847 -10.150 1.00 32.91 1230 TYR A C 1
ATOM 781 O O . TYR A 1 121 ? 17.995 -7.029 -9.475 1.00 33.86 1230 TYR A O 1
ATOM 790 N N . ASP A 1 122 ? 16.344 -5.676 -10.173 1.00 33.63 1231 ASP A N 1
ATOM 791 C CA . ASP A 1 122 ? 16.907 -4.528 -9.453 1.00 32.95 1231 ASP A CA 1
ATOM 792 C C . ASP A 1 122 ? 16.087 -4.108 -8.239 1.00 31.76 1231 ASP A C 1
ATOM 793 O O . ASP A 1 122 ? 16.349 -3.067 -7.646 1.00 33.08 1231 ASP A O 1
ATOM 798 N N . THR A 1 123 ? 15.110 -4.919 -7.852 1.00 30.49 1232 THR A N 1
ATOM 799 C CA . THR A 1 123 ? 14.275 -4.575 -6.704 1.00 27.68 1232 THR A CA 1
ATOM 800 C C . THR A 1 123 ? 14.471 -5.536 -5.533 1.00 30.59 1232 THR A C 1
ATOM 801 O O . THR A 1 123 ? 14.740 -6.727 -5.723 1.00 27.39 1232 THR A O 1
ATOM 805 N N . ILE A 1 124 ? 14.334 -5.011 -4.320 1.00 30.70 1233 ILE A N 1
ATOM 806 C CA . ILE A 1 124 ? 14.558 -5.796 -3.109 1.00 31.81 1233 ILE A CA 1
ATOM 807 C C . ILE A 1 124 ? 13.491 -6.861 -2.949 1.00 28.58 1233 ILE A C 1
ATOM 808 O O . ILE A 1 124 ? 12.335 -6.605 -3.302 1.00 35.56 1233 ILE A O 1
ATOM 813 C C . SER B 1 24 ? 7.269 -38.969 -12.714 1.00 70.52 1133 SER B C 1
ATOM 814 O O . SER B 1 24 ? 6.219 -38.329 -12.840 1.00 68.91 1133 SER B O 1
ATOM 815 N N . GLU B 1 25 ? 8.185 -38.693 -11.786 1.00 69.70 1134 GLU B N 1
ATOM 816 C CA . GLU B 1 25 ? 8.349 -37.357 -11.210 1.00 62.98 1134 GLU B CA 1
ATOM 817 C C . GLU B 1 25 ? 8.968 -36.414 -12.226 1.00 59.95 1134 GLU B C 1
ATOM 818 O O . GLU B 1 25 ? 8.966 -35.193 -12.059 1.00 61.06 1134 GLU B O 1
ATOM 824 N N . ILE B 1 26 ? 9.526 -37.008 -13.270 1.00 59.77 1135 ILE B N 1
ATOM 825 C CA . ILE B 1 26 ? 10.021 -36.276 -14.422 1.00 59.48 1135 ILE B CA 1
ATOM 826 C C . ILE B 1 26 ? 8.893 -35.416 -14.982 1.00 51.66 1135 ILE B C 1
ATOM 827 O O . ILE B 1 26 ? 9.106 -34.301 -15.462 1.00 45.59 1135 ILE B O 1
ATOM 832 N N . ARG B 1 27 ? 7.685 -35.955 -14.873 1.00 52.42 1136 ARG B N 1
ATOM 833 C CA . ARG B 1 27 ? 6.487 -35.354 -15.427 1.00 54.91 1136 ARG B CA 1
ATOM 834 C C . ARG B 1 27 ? 6.156 -34.004 -14.784 1.00 49.49 1136 ARG B C 1
ATOM 835 O O . ARG B 1 27 ? 6.010 -33.003 -15.477 1.00 46.88 1136 ARG B O 1
ATOM 843 N N . LYS B 1 28 ? 6.047 -33.985 -13.462 1.00 53.29 1137 LYS B N 1
ATOM 844 C CA . LYS B 1 28 ? 5.769 -32.751 -12.729 1.00 52.65 1137 LYS B CA 1
ATOM 845 C C . LYS B 1 28 ? 6.788 -31.653 -13.022 1.00 46.67 1137 LYS B C 1
ATOM 846 O O . LYS B 1 28 ? 6.410 -30.506 -13.240 1.00 44.63 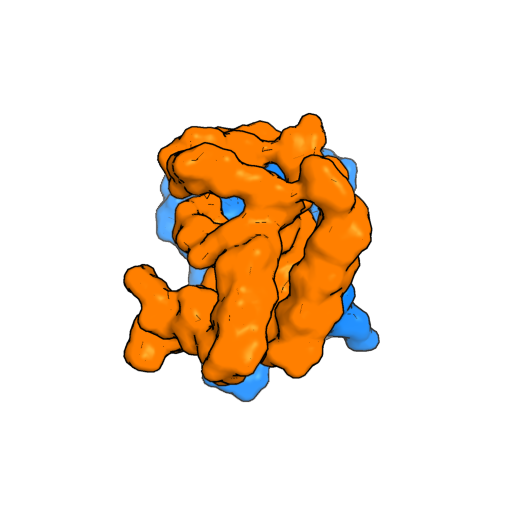1137 LYS B O 1
ATOM 852 N N . LEU B 1 29 ? 8.055 -32.009 -13.041 1.00 43.50 1138 LEU B N 1
ATOM 853 C CA . LEU B 1 29 ? 9.084 -31.052 -13.341 1.00 43.91 1138 LEU B CA 1
ATOM 854 C C . LEU B 1 29 ? 8.997 -30.546 -14.773 1.00 45.99 1138 LEU B C 1
ATOM 855 O O . LEU B 1 29 ? 9.192 -29.389 -15.027 1.00 44.13 1138 LEU B O 1
ATOM 857 N N . ASN B 1 30 ? 8.687 -31.417 -15.710 1.00 44.20 1139 ASN B N 1
ATOM 858 C CA . ASN B 1 30 ? 8.592 -31.001 -17.110 1.00 41.87 1139 ASN B CA 1
ATOM 859 C C . ASN B 1 30 ? 7.347 -30.164 -17.382 1.00 38.98 1139 ASN B C 1
ATOM 860 O O . ASN B 1 30 ? 7.378 -29.217 -18.172 1.00 35.71 1139 ASN B O 1
ATOM 865 N N . GLU B 1 31 ? 6.255 -30.511 -16.712 1.00 35.07 1140 GLU B N 1
ATOM 866 C CA . GLU B 1 31 ? 5.008 -29.786 -16.857 1.00 38.94 1140 GLU B CA 1
ATOM 867 C C . GLU B 1 31 ? 5.119 -28.336 -16.404 1.00 40.17 1140 GLU B C 1
ATOM 868 O O . GLU B 1 31 ? 4.256 -27.517 -16.720 1.00 38.30 1140 GLU B O 1
ATOM 874 N N . LYS B 1 32 ? 6.175 -28.009 -15.668 1.00 34.53 1141 LYS B N 1
ATOM 875 C CA . LYS B 1 32 ? 6.341 -26.635 -15.206 1.00 33.94 1141 LYS B CA 1
ATOM 876 C C . LYS B 1 32 ? 7.119 -25.810 -16.214 1.00 33.08 1141 LYS B C 1
ATOM 877 O O . LYS B 1 32 ? 7.248 -24.600 -16.057 1.00 31.10 1141 LYS B O 1
ATOM 883 N N . GLU B 1 33 ? 7.624 -26.476 -17.251 1.00 29.76 1142 GLU B N 1
ATOM 884 C CA . GLU B 1 33 ? 8.416 -25.832 -18.292 1.00 31.90 1142 GLU B CA 1
ATOM 885 C C . GLU B 1 33 ? 7.528 -25.365 -19.440 1.00 30.78 1142 GLU B C 1
ATOM 886 O O . GLU B 1 33 ? 6.583 -26.054 -19.810 1.00 34.74 1142 GLU B O 1
ATOM 892 N N . PRO B 1 34 ? 7.834 -24.193 -20.011 1.00 31.70 1143 PRO B N 1
ATOM 893 C CA . PRO B 1 34 ? 7.105 -23.739 -21.199 1.00 25.81 1143 PRO B CA 1
ATOM 894 C C . PRO B 1 34 ? 7.444 -24.601 -22.412 1.00 28.73 1143 PRO B C 1
ATOM 895 O O . PRO B 1 34 ? 8.593 -25.023 -22.553 1.00 26.23 1143 PRO B O 1
ATOM 899 N N . VAL B 1 35 ? 6.457 -24.869 -23.263 1.00 26.41 1144 VAL B N 1
ATOM 900 C CA . VAL B 1 35 ? 6.696 -25.571 -24.517 1.00 23.34 1144 VAL B CA 1
ATOM 901 C C . VAL B 1 35 ? 6.544 -24.601 -25.687 1.00 22.26 1144 VAL B C 1
ATOM 902 O O . VAL B 1 35 ? 5.619 -23.797 -25.739 1.00 25.73 1144 VAL B O 1
ATOM 906 N N . TYR B 1 36 ? 7.468 -24.664 -26.624 1.00 23.01 1145 TYR B N 1
ATOM 907 C CA . TYR B 1 36 ? 7.499 -23.688 -27.701 1.00 23.14 1145 TYR B CA 1
ATOM 908 C C . TYR B 1 36 ? 7.313 -24.377 -29.041 1.00 25.26 1145 TYR B C 1
ATOM 909 O O . TYR B 1 36 ? 7.897 -25.428 -29.263 1.00 24.01 1145 TYR B O 1
ATOM 918 N N . ILE B 1 37 ? 6.510 -23.798 -29.930 1.00 21.38 1146 ILE B N 1
ATOM 919 C CA . ILE B 1 37 ? 6.569 -24.193 -31.319 1.00 21.78 1146 ILE B CA 1
ATOM 920 C C . ILE B 1 37 ? 7.574 -23.282 -32.019 1.00 23.22 1146 ILE B C 1
ATOM 921 O O . ILE B 1 37 ? 7.367 -22.072 -32.132 1.00 23.46 1146 ILE B O 1
ATOM 926 N N . TYR B 1 38 ? 8.687 -23.859 -32.451 1.00 24.67 1147 TYR B N 1
ATOM 927 C CA . TYR B 1 38 ? 9.686 -23.106 -33.200 1.00 26.06 1147 TYR B CA 1
ATOM 928 C C . TYR B 1 38 ? 9.226 -22.976 -34.641 1.00 28.25 1147 TYR B C 1
ATOM 929 O O . TYR B 1 38 ? 8.947 -23.989 -35.289 1.00 23.39 1147 TYR B O 1
ATOM 938 N N . THR B 1 39 ? 9.146 -21.742 -35.135 1.00 26.97 1148 THR B N 1
ATOM 939 C CA . THR B 1 39 ? 8.708 -21.488 -36.506 1.00 28.27 1148 THR B CA 1
ATOM 940 C C . THR B 1 39 ? 9.454 -20.276 -37.117 1.00 33.63 1148 THR B C 1
ATOM 941 O O . THR B 1 39 ? 10.337 -19.714 -36.481 1.00 32.00 1148 THR B O 1
ATOM 945 N N . SER B 1 40 ? 9.120 -19.891 -38.350 1.00 35.61 1149 SER B N 1
ATOM 946 C CA . SER B 1 40 ? 9.756 -18.723 -38.983 1.00 39.35 1149 SER B CA 1
ATOM 947 C C . SER B 1 40 ? 8.953 -18.178 -40.153 1.00 39.96 1149 SER B C 1
ATOM 948 O O . SER B 1 40 ? 7.749 -17.966 -40.035 1.00 49.53 1149 SER B O 1
ATOM 951 N N . PHE B 1 46 ? 10.291 -25.213 -45.631 1.00 47.06 1155 PHE B N 1
ATOM 952 C CA . PHE B 1 46 ? 9.247 -25.500 -46.617 1.00 46.49 1155 PHE B CA 1
ATOM 953 C C . PHE B 1 46 ? 7.910 -25.782 -45.941 1.00 43.51 1155 PHE B C 1
ATOM 954 O O . PHE B 1 46 ? 7.874 -26.414 -44.885 1.00 40.42 1155 PHE B O 1
ATOM 962 N N . HIS B 1 47 ? 6.822 -25.310 -46.546 1.00 41.45 1156 HIS B N 1
ATOM 963 C CA . HIS B 1 47 ? 5.472 -25.554 -46.042 1.00 38.02 1156 HIS B CA 1
ATOM 964 C C . HIS B 1 47 ? 5.324 -25.060 -44.598 1.00 32.90 1156 HIS B C 1
ATOM 965 O O . HIS B 1 47 ? 4.616 -25.657 -43.781 1.00 28.16 1156 HIS B O 1
ATOM 972 N N . MET B 1 48 ? 6.071 -24.007 -44.293 1.00 32.96 1157 MET B N 1
ATOM 973 C CA . MET B 1 48 ? 6.271 -23.540 -42.934 1.00 32.53 1157 MET B CA 1
ATOM 974 C C . MET B 1 48 ? 4.960 -23.202 -42.221 1.00 28.98 1157 MET B C 1
ATOM 975 O O . MET B 1 48 ? 4.698 -23.694 -41.136 1.00 30.61 1157 MET B O 1
ATOM 980 N N . ILE B 1 49 ? 4.145 -22.356 -42.829 1.00 27.05 1158 ILE B N 1
ATOM 981 C CA . ILE B 1 49 ? 2.899 -21.958 -42.199 1.00 30.59 1158 ILE B CA 1
ATOM 982 C C . ILE B 1 49 ? 1.920 -23.136 -42.067 1.00 28.29 1158 ILE B C 1
ATOM 983 O O . ILE B 1 49 ? 1.431 -23.376 -40.969 1.00 27.39 1158 ILE B O 1
ATOM 988 N N . PRO B 1 50 ? 1.641 -23.879 -43.169 1.00 29.14 1159 PRO B N 1
ATOM 989 C CA . PRO B 1 50 ? 0.758 -25.045 -43.000 1.00 25.09 1159 PRO B CA 1
ATOM 990 C C . PRO B 1 50 ? 1.246 -26.072 -41.969 1.00 25.94 1159 PRO B C 1
ATOM 991 O O . PRO B 1 50 ? 0.430 -26.659 -41.262 1.00 25.78 1159 PRO B O 1
ATOM 995 N N . ARG B 1 51 ? 2.547 -26.304 -41.887 1.00 21.17 1160 ARG B N 1
ATOM 996 C CA . ARG B 1 51 ? 3.042 -27.266 -40.913 1.00 26.03 1160 ARG B CA 1
ATOM 997 C C . ARG B 1 51 ? 2.954 -26.677 -39.501 1.00 27.05 1160 ARG B C 1
ATOM 998 O O . ARG B 1 51 ? 2.651 -27.391 -38.537 1.00 24.03 1160 ARG B O 1
ATOM 1006 N N . THR B 1 52 ? 3.187 -25.371 -39.391 1.00 23.80 1161 THR B N 1
ATOM 1007 C CA . THR B 1 52 ? 3.100 -24.704 -38.097 1.00 25.71 1161 THR B CA 1
ATOM 1008 C C . THR B 1 52 ? 1.666 -24.769 -37.616 1.00 23.14 1161 THR B C 1
ATOM 1009 O O . THR B 1 52 ? 1.422 -25.067 -36.452 1.00 24.28 1161 THR B O 1
ATOM 1013 N N . ALA B 1 53 ? 0.721 -24.549 -38.524 1.00 21.11 1162 ALA B N 1
ATOM 1014 C CA . ALA B 1 53 ? -0.693 -24.666 -38.177 1.00 22.91 1162 ALA B CA 1
ATOM 1015 C C . ALA B 1 53 ? -1.024 -26.065 -37.672 1.00 21.02 1162 ALA B C 1
ATOM 1016 O O . ALA B 1 53 ? -1.761 -26.197 -36.709 1.00 25.28 1162 ALA B O 1
ATOM 1018 N N . ARG B 1 54 ? -0.476 -27.112 -38.289 1.00 22.07 1163 ARG B N 1
ATOM 1019 C CA . ARG B 1 54 ? -0.776 -28.477 -37.819 1.00 24.93 1163 ARG B CA 1
ATOM 1020 C C . ARG B 1 54 ? -0.206 -28.753 -36.412 1.00 23.19 1163 ARG B C 1
ATOM 1021 O O . ARG B 1 54 ? -0.884 -29.369 -35.583 1.00 22.94 1163 ARG B O 1
ATOM 1029 N N . LEU B 1 55 ? 1.007 -28.271 -36.145 1.00 19.85 1164 LEU B N 1
ATOM 1030 C CA . LEU B 1 55 ? 1.580 -28.331 -34.801 1.00 21.70 1164 LEU B CA 1
ATOM 1031 C C . LEU B 1 55 ? 0.680 -27.616 -33.799 1.00 23.65 1164 LEU B C 1
ATOM 1032 O O . LEU B 1 55 ? 0.399 -28.154 -32.725 1.00 23.22 1164 LEU B O 1
ATOM 1037 N N . CYS B 1 56 ? 0.198 -26.426 -34.161 1.00 23.63 1165 CYS B N 1
ATOM 1038 C CA . CYS B 1 56 ? -0.712 -25.694 -33.286 1.00 24.68 1165 CYS B CA 1
ATOM 1039 C C . CYS B 1 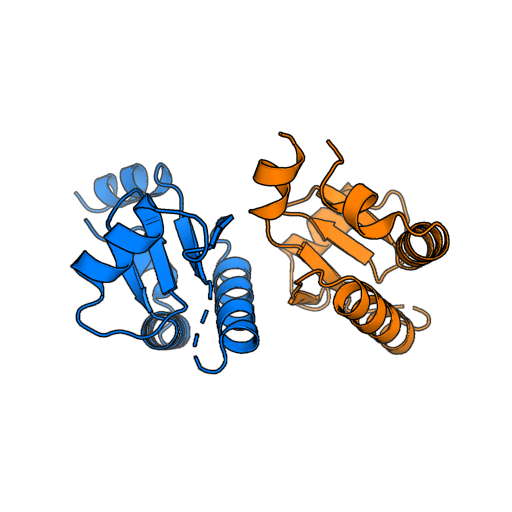56 ? -1.957 -26.537 -32.983 1.00 29.33 1165 CYS B C 1
ATOM 1040 O O . CYS B 1 56 ? -2.364 -26.662 -31.822 1.00 27.80 1165 CYS B O 1
ATOM 1043 N N . THR B 1 57 ? -2.530 -27.152 -34.016 1.00 26.13 1166 THR B N 1
ATOM 1044 C CA . THR B 1 57 ? -3.750 -27.949 -33.861 1.00 26.80 1166 THR B CA 1
ATOM 1045 C C . THR B 1 57 ? -3.517 -29.237 -33.056 1.00 25.73 1166 THR B C 1
ATOM 1046 O O . THR B 1 57 ? -4.324 -29.616 -32.205 1.00 29.48 1166 THR B O 1
ATOM 1050 N N . ILE B 1 58 ? -2.395 -29.894 -33.307 1.00 26.81 1167 ILE B N 1
ATOM 1051 C CA . ILE B 1 58 ? -2.039 -31.095 -32.577 1.00 25.66 1167 ILE B CA 1
ATOM 1052 C C . ILE B 1 58 ? -1.793 -30.831 -31.069 1.00 28.92 1167 ILE B C 1
ATOM 1053 O O . ILE B 1 58 ? -2.311 -31.545 -30.201 1.00 27.38 1167 ILE B O 1
ATOM 1058 N N . LEU B 1 59 ? -1.016 -29.800 -30.755 1.00 30.72 1168 LEU B N 1
ATOM 1059 C CA . LEU B 1 59 ? -0.703 -29.511 -29.356 1.00 29.37 1168 LEU B CA 1
ATOM 1060 C C . LEU B 1 59 ? -1.966 -29.060 -28.611 1.00 27.94 1168 LEU B C 1
ATOM 1061 O O . LEU B 1 59 ? -2.190 -29.428 -27.457 1.00 27.89 1168 LEU B O 1
ATOM 1066 N N . THR B 1 60 ? -2.804 -28.290 -29.291 1.00 25.08 1169 THR B N 1
ATOM 1067 C CA . THR B 1 60 ? -4.082 -27.870 -28.730 1.00 28.58 1169 THR B CA 1
ATOM 1068 C C . THR B 1 60 ? -4.994 -29.076 -28.442 1.00 31.06 1169 THR B C 1
ATOM 1069 O O . THR B 1 60 ? -5.507 -29.214 -27.330 1.00 28.29 1169 THR B O 1
ATOM 1073 N N . ALA B 1 61 ? -5.163 -29.954 -29.436 1.00 28.61 1170 ALA B N 1
ATOM 1074 C CA . ALA B 1 61 ? -5.958 -31.173 -29.269 1.00 28.06 1170 ALA B CA 1
ATOM 1075 C C . ALA B 1 61 ? -5.448 -32.028 -28.115 1.00 30.62 1170 ALA B C 1
ATOM 1076 O O . ALA B 1 61 ? -6.234 -32.701 -27.453 1.00 26.95 1170 ALA B O 1
ATOM 1078 N N . ASN B 1 62 ? -4.135 -32.003 -27.874 1.00 30.03 1171 ASN B N 1
ATOM 1079 C CA . ASN B 1 62 ? -3.557 -32.766 -26.767 1.00 27.95 1171 ASN B CA 1
ATOM 1080 C C . ASN B 1 62 ? -3.521 -32.003 -25.452 1.00 28.86 1171 ASN B C 1
ATOM 1081 O O . ASN B 1 62 ? -2.906 -32.463 -24.479 1.00 28.92 1171 ASN B O 1
ATOM 1086 N N . ARG B 1 63 ? -4.150 -30.833 -25.445 1.00 26.87 1172 ARG B N 1
ATOM 1087 C CA . ARG B 1 63 ? -4.152 -29.947 -24.290 1.00 30.65 1172 ARG B CA 1
ATOM 1088 C C . ARG B 1 63 ? -2.737 -29.597 -23.862 1.00 32.46 1172 ARG B C 1
ATOM 1089 O O . ARG B 1 63 ? -2.439 -29.512 -22.671 1.00 35.32 1172 ARG B O 1
ATOM 1097 N N . ILE B 1 64 ? -1.859 -29.402 -24.834 1.00 30.00 1173 ILE B N 1
ATOM 1098 C CA . ILE B 1 64 ? -0.500 -28.981 -24.537 1.00 27.73 1173 ILE B CA 1
ATOM 1099 C C . ILE B 1 64 ? -0.338 -27.491 -24.791 1.00 25.82 1173 ILE B C 1
ATOM 1100 O O . ILE B 1 64 ? -0.368 -27.050 -25.936 1.00 26.14 1173 ILE B O 1
ATOM 1105 N N . PRO B 1 65 ? -0.182 -26.713 -23.719 1.00 29.03 1174 PRO B N 1
ATOM 1106 C CA . PRO B 1 65 ? -0.001 -25.265 -23.874 1.00 27.07 1174 PRO B CA 1
ATOM 1107 C C . PRO B 1 65 ? 1.333 -24.950 -24.536 1.00 24.99 1174 PRO B C 1
ATOM 1108 O O . PRO B 1 65 ? 2.294 -25.676 -24.339 1.00 21.57 1174 PRO B O 1
ATOM 1112 N N . PHE B 1 66 ? 1.382 -23.876 -25.312 1.00 21.71 1175 PHE B N 1
ATOM 1113 C CA . PHE B 1 66 ? 2.587 -23.529 -26.037 1.00 24.61 1175 PHE B CA 1
ATOM 1114 C C . PHE B 1 66 ? 2.550 -22.060 -26.414 1.00 22.26 1175 PHE B C 1
ATOM 1115 O O . PHE B 1 66 ? 1.491 -21.419 -26.374 1.00 23.35 1175 PHE B O 1
ATOM 1123 N N . THR B 1 67 ? 3.698 -21.535 -26.811 1.00 20.41 1176 THR B N 1
ATOM 1124 C CA . THR B 1 67 ? 3.733 -20.272 -27.534 1.00 23.94 1176 THR B CA 1
ATOM 1125 C C . THR B 1 67 ? 4.712 -20.421 -28.682 1.00 25.48 1176 THR B C 1
ATOM 1126 O O . THR B 1 67 ? 5.494 -21.373 -28.719 1.00 26.08 1176 THR B O 1
ATOM 1130 N N . TYR B 1 68 ? 4.674 -19.463 -29.596 1.00 25.19 1177 TYR B N 1
ATOM 1131 C CA . TYR B 1 68 ? 5.574 -19.424 -30.740 1.00 27.06 1177 TYR B CA 1
ATOM 1132 C C . TYR B 1 68 ? 6.893 -18.793 -30.399 1.00 28.07 1177 TYR B C 1
ATOM 1133 O O . TYR B 1 68 ? 6.964 -17.882 -29.586 1.00 29.83 1177 TYR B O 1
ATOM 1142 N N . ARG B 1 69 ? 7.941 -19.291 -31.028 1.00 25.12 1178 ARG B N 1
ATOM 1143 C CA . ARG B 1 69 ? 9.155 -18.522 -31.164 1.00 28.18 1178 ARG B CA 1
ATOM 1144 C C . ARG B 1 69 ? 9.487 -18.461 -32.644 1.00 32.59 1178 ARG B C 1
ATOM 1145 O O . ARG B 1 69 ? 9.579 -19.492 -33.322 1.00 32.11 1178 ARG B O 1
ATOM 1153 N N . ASP B 1 70 ? 9.615 -17.246 -33.150 1.00 29.52 1179 ASP B N 1
ATOM 1154 C CA . ASP B 1 70 ? 9.925 -17.038 -34.550 1.00 34.15 1179 ASP B CA 1
ATOM 1155 C C . ASP B 1 70 ? 11.424 -16.891 -34.770 1.00 37.38 1179 ASP B C 1
ATOM 1156 O O . ASP B 1 70 ? 12.022 -15.892 -34.384 1.00 37.32 1179 ASP B O 1
ATOM 1161 N N . LEU B 1 71 ? 12.031 -17.881 -35.410 1.00 34.45 1180 LEU B N 1
ATOM 1162 C CA . LEU B 1 71 ? 13.463 -17.832 -35.685 1.00 39.08 1180 LEU B CA 1
ATOM 1163 C C . LEU B 1 71 ? 13.838 -16.739 -36.686 1.00 43.09 1180 LEU B C 1
ATOM 1164 O O . LEU B 1 71 ? 15.005 -16.543 -36.969 1.00 45.21 1180 LEU B O 1
ATOM 1169 N N . GLY B 1 72 ? 12.854 -16.035 -37.226 1.00 41.25 1181 GLY B N 1
ATOM 1170 C CA . GLY B 1 72 ? 13.136 -14.851 -38.008 1.00 44.60 1181 GLY B CA 1
ATOM 1171 C C . GLY B 1 72 ? 13.752 -13.765 -37.139 1.00 48.62 1181 GLY B C 1
ATOM 1172 O O . GLY B 1 72 ? 14.706 -13.102 -37.553 1.00 47.45 1181 GLY B O 1
ATOM 1173 N N . THR B 1 73 ? 13.233 -13.611 -35.920 1.00 45.45 1182 THR B N 1
ATOM 1174 C CA . THR B 1 73 ? 13.580 -12.481 -35.060 1.00 44.73 1182 THR B CA 1
ATOM 1175 C C . THR B 1 73 ? 14.070 -12.875 -33.660 1.00 46.44 1182 THR B C 1
ATOM 1176 O O . THR B 1 73 ? 14.406 -12.013 -32.848 1.00 44.18 1182 THR B O 1
ATOM 1180 N N . ASP B 1 74 ? 14.102 -14.174 -33.386 1.00 44.10 1183 ASP B N 1
ATOM 1181 C CA . ASP B 1 74 ? 14.466 -14.695 -32.071 1.00 39.41 1183 ASP B CA 1
ATOM 1182 C C . ASP B 1 74 ? 15.809 -15.406 -32.189 1.00 41.48 1183 ASP B C 1
ATOM 1183 O O . ASP B 1 74 ? 15.907 -16.546 -32.653 1.00 38.12 1183 ASP B O 1
ATOM 1188 N N . ASP B 1 75 ? 16.848 -14.704 -31.760 1.00 46.79 1184 ASP B N 1
ATOM 1189 C CA . ASP B 1 75 ? 18.216 -15.150 -31.960 1.00 41.41 1184 ASP B CA 1
ATOM 1190 C C . ASP B 1 75 ? 18.577 -16.309 -31.045 1.00 41.46 1184 ASP B C 1
ATOM 1191 O O . ASP B 1 75 ? 19.393 -17.168 -31.402 1.00 42.10 1184 ASP B O 1
ATOM 1196 N N . GLU B 1 76 ? 17.975 -16.335 -29.861 1.00 34.10 1185 GLU B N 1
ATOM 1197 C CA . GLU B 1 76 ? 18.213 -17.438 -28.945 1.00 37.73 1185 GLU B CA 1
ATOM 1198 C C . GLU B 1 76 ? 17.620 -18.719 -29.539 1.00 36.56 1185 GLU B C 1
ATOM 1199 O O . GLU B 1 76 ? 18.263 -19.770 -29.533 1.00 38.22 1185 GLU B O 1
ATOM 1205 N N . ALA B 1 77 ? 16.407 -18.610 -30.078 1.00 34.04 1186 ALA B N 1
ATOM 1206 C CA . ALA B 1 77 ? 15.735 -19.739 -30.715 1.00 34.70 1186 ALA B CA 1
ATOM 1207 C C . ALA B 1 77 ? 16.594 -20.317 -31.838 1.00 31.98 1186 ALA B C 1
ATOM 1208 O O . ALA B 1 77 ? 16.765 -21.524 -31.912 1.00 32.04 1186 ALA B O 1
ATOM 1210 N N . ARG B 1 78 ? 17.155 -19.455 -32.688 1.00 37.34 1187 ARG B N 1
ATOM 1211 C CA . ARG B 1 78 ? 18.007 -19.919 -33.792 1.00 38.62 1187 ARG B CA 1
ATOM 1212 C C . ARG B 1 78 ? 19.213 -20.696 -33.312 1.00 39.85 1187 ARG B C 1
ATOM 1213 O O . ARG B 1 78 ? 19.568 -21.716 -33.889 1.00 38.59 1187 ARG B O 1
ATOM 1221 N N . LYS B 1 79 ? 19.836 -20.207 -32.249 1.00 37.78 1188 LYS B N 1
ATOM 1222 C CA . LYS B 1 79 ? 21.004 -20.858 -31.692 1.00 38.20 1188 LYS B CA 1
ATOM 1223 C C . LYS B 1 79 ? 20.646 -22.243 -31.194 1.00 38.62 1188 LYS B C 1
ATOM 1224 O O . LYS B 1 79 ? 21.369 -23.207 -31.452 1.00 40.39 1188 LYS B O 1
ATOM 1230 N N . VAL B 1 80 ? 19.524 -22.339 -30.486 1.00 37.06 1189 VAL B N 1
ATOM 1231 C CA . VAL B 1 80 ? 19.085 -23.615 -29.942 1.00 33.85 1189 VAL B CA 1
ATOM 1232 C C . VAL B 1 80 ? 18.840 -24.609 -31.067 1.00 35.75 1189 VAL B C 1
ATOM 1233 O O . VAL B 1 80 ? 19.299 -25.746 -31.006 1.00 37.23 1189 VAL B O 1
ATOM 1237 N N . TRP B 1 81 ? 18.131 -24.170 -32.100 1.00 31.72 1190 TRP B N 1
ATOM 1238 C CA . TRP B 1 81 ? 17.813 -25.056 -33.209 1.00 3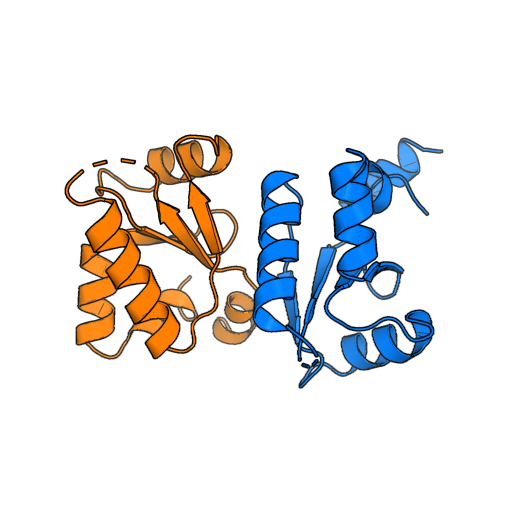5.77 1190 TRP B CA 1
ATOM 1239 C C . TRP B 1 81 ? 19.085 -25.434 -33.956 1.00 36.82 1190 TRP B C 1
ATOM 1240 O O . TRP B 1 81 ? 19.314 -26.604 -34.247 1.00 38.75 1190 TRP B O 1
ATOM 1251 N N . LYS B 1 82 ? 19.919 -24.444 -34.255 1.00 38.94 1191 LYS B N 1
ATOM 1252 C CA . LYS B 1 82 ? 21.184 -24.706 -34.949 1.00 42.19 1191 LYS B CA 1
ATOM 1253 C C . LYS B 1 82 ? 22.071 -25.662 -34.162 1.00 39.15 1191 LYS B C 1
ATOM 1254 O O . LYS B 1 82 ? 22.794 -26.465 -34.737 1.00 43.79 1191 LYS B O 1
ATOM 1260 N N . THR B 1 83 ? 21.995 -25.586 -32.840 1.00 41.32 1192 THR B N 1
ATOM 1261 C CA . THR B 1 83 ? 22.856 -26.391 -31.980 1.00 42.14 1192 THR B CA 1
ATOM 1262 C C . THR B 1 83 ? 22.345 -27.826 -31.788 1.00 45.46 1192 THR B C 1
ATOM 1263 O O . THR B 1 83 ? 23.144 -28.754 -31.620 1.00 44.97 1192 THR B O 1
ATOM 1267 N N . PHE B 1 84 ? 21.027 -28.026 -31.833 1.00 40.66 1193 PHE B N 1
ATOM 1268 C CA . PHE B 1 84 ? 20.477 -29.339 -31.484 1.00 41.46 1193 PHE B CA 1
ATOM 1269 C C . PHE B 1 84 ? 19.681 -30.046 -32.577 1.00 38.16 1193 PHE B C 1
ATOM 1270 O O . PHE B 1 84 ? 19.492 -31.258 -32.514 1.00 38.83 1193 PHE B O 1
ATOM 1278 N N . SER B 1 85 ? 19.232 -29.309 -33.581 1.00 36.33 1194 SER B N 1
ATOM 1279 C CA . SER B 1 85 ? 18.369 -29.895 -34.606 1.00 39.11 1194 SER B CA 1
ATOM 1280 C C . SER B 1 85 ? 19.008 -31.035 -35.400 1.00 43.68 1194 SER B C 1
ATOM 1281 O O . SER B 1 85 ? 18.293 -31.835 -35.994 1.00 41.05 1194 SER B O 1
ATOM 1284 N N . LYS B 1 86 ? 20.339 -31.105 -35.409 1.00 44.81 1195 LYS B N 1
ATOM 1285 C CA . LYS B 1 86 ? 21.072 -32.089 -36.213 1.00 41.24 1195 LYS B CA 1
ATOM 1286 C C . LYS B 1 86 ? 20.528 -32.161 -37.635 1.00 43.89 1195 LYS B C 1
ATOM 1287 O O . LYS B 1 86 ? 20.435 -33.243 -38.226 1.00 42.48 1195 LYS B O 1
ATOM 1293 N N . GLY B 1 87 ? 20.137 -31.009 -38.169 1.00 41.74 1196 GLY B N 1
ATOM 1294 C CA . GLY B 1 87 ? 19.662 -30.940 -39.536 1.00 41.27 1196 GLY B CA 1
ATOM 1295 C C . GLY B 1 87 ? 18.164 -30.880 -39.779 1.00 41.52 1196 GLY B C 1
ATOM 1296 O O . GLY B 1 87 ? 17.746 -30.517 -40.881 1.00 43.84 1196 GLY B O 1
ATOM 1297 N N . ARG B 1 88 ? 17.361 -31.238 -38.777 1.00 38.80 1197 ARG B N 1
ATOM 1298 C CA . ARG B 1 88 ? 15.898 -31.215 -38.901 1.00 38.34 1197 ARG B CA 1
ATOM 1299 C C . ARG B 1 88 ? 15.356 -29.910 -39.472 1.00 34.45 1197 ARG B C 1
ATOM 1300 O O . ARG B 1 88 ? 15.764 -28.821 -39.065 1.00 38.56 1197 ARG B O 1
ATOM 1308 N N . SER B 1 89 ? 14.424 -30.020 -40.411 1.00 29.69 1198 SER B N 1
ATOM 1309 C CA . SER B 1 89 ? 13.736 -28.849 -40.929 1.00 31.81 1198 SER B CA 1
ATOM 1310 C C . SER B 1 89 ? 12.720 -28.315 -39.911 1.00 33.81 1198 SER B C 1
ATOM 1311 O O . SER B 1 89 ? 12.166 -29.070 -39.115 1.00 30.63 1198 SER B O 1
ATOM 1314 N N . LEU B 1 90 ? 12.503 -27.006 -39.948 1.00 31.75 1199 LEU B N 1
ATOM 1315 C CA . LEU B 1 90 ? 11.450 -26.345 -39.191 1.00 33.46 1199 LEU B CA 1
ATOM 1316 C C . LEU B 1 90 ? 10.087 -26.633 -39.834 1.00 27.88 1199 LEU B C 1
ATOM 1317 O O . LEU B 1 90 ? 10.023 -26.996 -41.006 1.00 31.22 1199 LEU B O 1
ATOM 1322 N N . PRO B 1 91 ? 8.988 -26.465 -39.092 1.00 27.99 1200 PRO B N 1
ATOM 1323 C CA . PRO B 1 91 ? 8.870 -26.042 -37.691 1.00 28.59 1200 PRO B CA 1
ATOM 1324 C C . PRO B 1 91 ? 9.143 -27.200 -36.740 1.00 28.12 1200 PRO B C 1
ATOM 1325 O O . PRO B 1 91 ? 9.287 -28.340 -37.182 1.00 27.37 1200 PRO B O 1
ATOM 1329 N N . GLY B 1 92 ? 9.228 -26.909 -35.449 1.00 26.86 1201 GLY B N 1
ATOM 1330 C CA . GLY B 1 92 ? 9.496 -27.941 -34.467 1.00 25.90 1201 GLY B CA 1
ATOM 1331 C C . GLY B 1 92 ? 9.002 -27.531 -33.097 1.00 28.36 1201 GLY B C 1
ATOM 1332 O O . GLY B 1 92 ? 8.391 -26.469 -32.934 1.00 23.79 1201 GLY B O 1
ATOM 1333 N N . VAL B 1 93 ? 9.261 -28.395 -32.119 1.00 28.43 1202 VAL B N 1
ATOM 1334 C CA . VAL B 1 93 ? 8.798 -28.209 -30.752 1.00 29.39 1202 VAL B CA 1
ATOM 1335 C C . VAL B 1 93 ? 9.976 -28.341 -29.780 1.00 27.44 1202 VAL B C 1
ATOM 1336 O O . VAL B 1 93 ? 10.707 -29.322 -29.822 1.00 31.42 1202 VAL B O 1
ATOM 1340 N N . VAL B 1 94 ? 10.158 -27.341 -28.926 1.00 27.24 1203 VAL B N 1
ATOM 1341 C CA . VAL B 1 94 ? 11.237 -27.327 -27.938 1.00 29.58 1203 VAL B CA 1
ATOM 1342 C C . VAL B 1 94 ? 10.665 -27.059 -26.545 1.00 27.83 1203 VAL B C 1
ATOM 1343 O O . VAL B 1 94 ? 9.884 -26.129 -26.350 1.00 26.57 1203 VAL B O 1
ATOM 1347 N N . ARG B 1 95 ? 11.049 -27.888 -25.584 1.00 25.63 1204 ARG B N 1
ATOM 1348 C CA . ARG B 1 95 ? 10.614 -27.717 -24.211 1.00 29.04 1204 ARG B CA 1
ATOM 1349 C C . ARG B 1 95 ? 11.684 -26.984 -23.411 1.00 29.09 1204 ARG B C 1
ATOM 1350 O O . ARG B 1 95 ? 12.861 -27.325 -23.482 1.00 29.05 1204 ARG B O 1
ATOM 1358 N N . GLY B 1 96 ? 11.261 -25.977 -22.658 1.00 30.66 1205 GLY B N 1
ATOM 1359 C CA . GLY B 1 96 ? 12.157 -25.205 -21.824 1.00 29.43 1205 GLY B CA 1
ATOM 1360 C C . GLY B 1 96 ? 13.155 -24.429 -22.649 1.00 30.44 1205 GLY B C 1
ATOM 1361 O O . GLY B 1 96 ? 12.881 -24.009 -23.774 1.00 29.73 1205 GLY B O 1
ATOM 1362 N N . HIS B 1 97 ? 14.343 -24.258 -22.095 1.00 30.76 1206 HIS B N 1
ATOM 1363 C CA . HIS B 1 97 ? 15.365 -23.487 -22.763 1.00 37.41 1206 HIS B CA 1
ATOM 1364 C C . HIS B 1 97 ? 15.898 -24.168 -24.034 1.00 38.08 1206 HIS B C 1
ATOM 1365 O O . HIS B 1 97 ? 16.083 -23.510 -25.059 1.00 36.51 1206 HIS B O 1
ATOM 1372 N N . ASN B 1 98 ? 16.129 -25.478 -23.985 1.00 32.96 1207 ASN B N 1
ATOM 1373 C CA . ASN B 1 98 ? 16.686 -26.160 -25.154 1.00 34.90 1207 ASN B CA 1
ATOM 1374 C C . ASN B 1 98 ? 16.417 -27.651 -25.308 1.00 36.72 1207 ASN B C 1
ATOM 1375 O O . ASN B 1 98 ? 16.995 -28.293 -26.193 1.00 36.94 1207 ASN B O 1
ATOM 1380 N N . ASP B 1 99 ? 15.576 -28.217 -24.449 1.00 34.38 1208 ASP B N 1
ATOM 1381 C CA . ASP B 1 99 ? 15.135 -29.590 -24.668 1.00 33.54 1208 ASP B CA 1
ATOM 1382 C C . ASP B 1 99 ? 14.313 -29.729 -25.953 1.00 34.14 1208 ASP B C 1
ATOM 1383 O O . ASP B 1 99 ? 13.075 -29.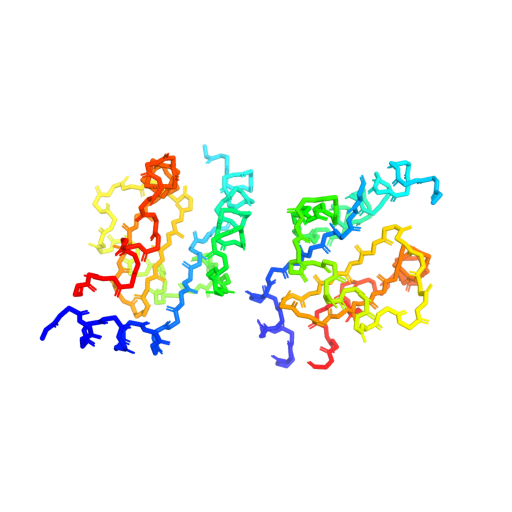715 -25.928 1.00 30.26 1208 ASP B O 1
ATOM 1388 N N . LEU B 1 100 ? 15.023 -29.846 -27.070 1.00 30.70 1209 LEU B N 1
ATOM 1389 C CA . LEU B 1 100 ? 14.404 -30.040 -28.368 1.00 33.79 1209 LEU B CA 1
ATOM 1390 C C . LEU B 1 100 ? 13.676 -31.377 -28.355 1.00 34.36 1209 LEU B C 1
ATOM 1391 O O . LEU B 1 100 ? 14.259 -32.391 -28.004 1.00 33.01 1209 LEU B O 1
ATOM 1396 N N . ILE B 1 101 ? 12.398 -31.362 -28.730 1.00 30.97 1210 ILE B N 1
ATOM 1397 C CA . ILE B 1 101 ? 11.556 -32.553 -28.659 1.00 27.76 1210 ILE B CA 1
ATOM 1398 C C . ILE B 1 101 ? 11.487 -33.268 -30.017 1.00 33.10 1210 ILE B C 1
ATOM 1399 O O . ILE B 1 101 ? 11.648 -34.490 -30.097 1.00 31.09 1210 ILE B O 1
ATOM 1404 N N . GLY B 1 102 ? 11.255 -32.507 -31.081 1.00 29.43 1211 GLY B N 1
ATOM 1405 C CA . GLY B 1 102 ? 11.247 -33.062 -32.422 1.00 30.23 1211 GLY B 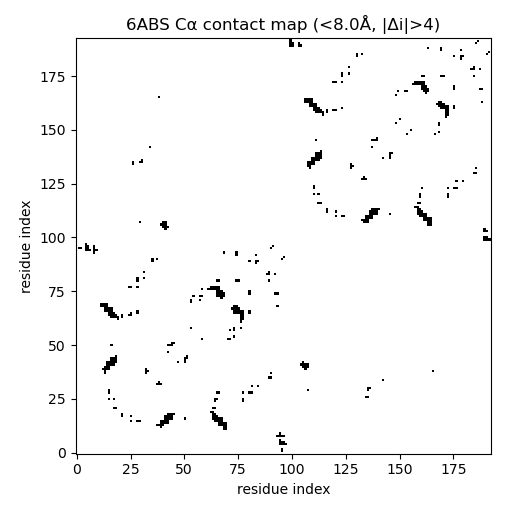CA 1
ATOM 1406 C C . GLY B 1 102 ? 10.873 -32.020 -33.450 1.00 29.21 1211 GLY B C 1
ATOM 1407 O O . GLY B 1 102 ? 10.414 -30.943 -33.083 1.00 25.22 1211 GLY B O 1
ATOM 1408 N N . ASN B 1 103 ? 11.083 -32.312 -34.732 1.00 23.23 1212 ASN B N 1
ATOM 1409 C CA . ASN B 1 103 ? 10.572 -31.406 -35.747 1.00 25.23 1212 ASN B CA 1
ATOM 1410 C C . ASN B 1 103 ? 9.128 -31.788 -36.032 1.00 23.95 1212 ASN B C 1
ATOM 1411 O O . ASN B 1 103 ? 8.605 -32.738 -35.436 1.00 23.74 1212 ASN B O 1
ATOM 1416 N N . TRP B 1 104 ? 8.488 -31.032 -36.918 1.00 24.11 1213 TRP B N 1
ATOM 1417 C CA . TRP B 1 104 ? 7.087 -31.244 -37.276 1.00 27.40 1213 TRP B CA 1
ATOM 1418 C C . TRP B 1 104 ? 6.761 -32.716 -37.579 1.00 24.95 1213 TRP B C 1
ATOM 1419 O O . TRP B 1 104 ? 5.768 -33.241 -37.085 1.00 26.65 1213 TRP B O 1
ATOM 1430 N N . GLU B 1 105 ? 7.610 -33.383 -38.355 1.00 26.49 1214 GLU B N 1
ATOM 1431 C CA . GLU B 1 105 ? 7.343 -34.766 -38.765 1.00 27.92 1214 GLU B CA 1
ATOM 1432 C C . GLU B 1 105 ? 7.373 -35.723 -37.573 1.00 29.29 1214 GLU B C 1
ATOM 1433 O O . GLU B 1 105 ? 6.525 -36.618 -37.457 1.00 25.44 1214 GLU B O 1
ATOM 1439 N N . GLU B 1 106 ? 8.335 -35.521 -36.675 1.00 26.99 1215 GLU B N 1
ATOM 1440 C CA . GLU B 1 106 ? 8.407 -36.349 -35.469 1.00 28.42 1215 GLU B CA 1
ATOM 1441 C C . GLU B 1 106 ? 7.236 -36.119 -34.529 1.00 25.92 1215 GLU B C 1
ATOM 1442 O O . GLU B 1 106 ? 6.714 -37.072 -33.941 1.00 25.18 1215 GLU B O 1
ATOM 1448 N N . ILE B 1 107 ? 6.833 -34.856 -34.373 1.00 24.94 1216 ILE B N 1
ATOM 1449 C CA . ILE B 1 107 ? 5.686 -34.538 -33.527 1.00 27.50 1216 ILE B CA 1
ATOM 1450 C C . ILE B 1 107 ? 4.420 -35.200 -34.091 1.00 25.15 1216 ILE B C 1
ATOM 1451 O O . ILE B 1 107 ? 3.618 -35.770 -33.345 1.00 26.24 1216 ILE B O 1
ATOM 1456 N N . GLU B 1 108 ? 4.248 -35.138 -35.407 1.00 24.89 1217 GLU B N 1
ATOM 1457 C CA . GLU B 1 108 ? 3.071 -35.752 -36.029 1.00 26.64 1217 GLU B CA 1
ATOM 1458 C C . GLU B 1 108 ? 3.061 -37.276 -35.838 1.00 26.76 1217 GLU B C 1
ATOM 1459 O O . GLU B 1 108 ? 2.000 -37.869 -35.616 1.00 25.30 1217 GLU B O 1
ATOM 1465 N N . GLU B 1 109 ? 4.237 -37.897 -35.921 1.00 24.57 1218 GLU B N 1
ATOM 1466 C CA . GLU B 1 109 ? 4.360 -39.347 -35.714 1.00 27.88 1218 GLU B CA 1
ATOM 1467 C C . GLU B 1 109 ? 4.015 -39.713 -34.273 1.00 29.24 1218 GLU B C 1
ATOM 1468 O O . GLU B 1 109 ? 3.261 -40.659 -34.032 1.00 28.58 1218 GLU B O 1
ATOM 1474 N N . ALA B 1 110 ? 4.566 -38.959 -33.318 1.00 25.89 1219 ALA B N 1
ATOM 1475 C CA . ALA B 1 110 ? 4.274 -39.202 -31.901 1.00 29.14 1219 ALA B CA 1
ATOM 1476 C C . ALA B 1 110 ? 2.780 -39.057 -31.618 1.00 26.38 1219 ALA B C 1
ATOM 1477 O O . ALA B 1 110 ? 2.192 -39.844 -30.885 1.00 27.48 1219 ALA B O 1
ATOM 1479 N N . ASN B 1 111 ? 2.175 -38.034 -32.200 1.00 26.87 1220 ASN B N 1
ATOM 1480 C CA . ASN B 1 111 ? 0.752 -37.828 -32.031 1.00 27.76 1220 ASN B CA 1
ATOM 1481 C C . ASN B 1 111 ? -0.062 -38.985 -32.623 1.00 28.22 1220 ASN B C 1
ATOM 1482 O O . ASN B 1 111 ? -1.026 -39.448 -32.020 1.00 29.70 1220 ASN B O 1
ATOM 1487 N N . GLU B 1 112 ? 0.333 -39.442 -33.804 1.00 24.53 1221 GLU B N 1
ATOM 1488 C CA . GLU B 1 112 ? -0.320 -40.586 -34.450 1.00 29.89 1221 GLU B CA 1
ATOM 1489 C C . GLU B 1 112 ? -0.179 -41.842 -33.590 1.00 30.77 1221 GLU B C 1
ATOM 1490 O O . GLU B 1 112 ? -1.113 -42.647 -33.515 1.00 31.43 1221 GLU B O 1
ATOM 1496 N N . ASP B 1 113 ? 0.968 -41.994 -32.923 1.00 27.79 1222 ASP B N 1
ATOM 1497 C CA . ASP B 1 113 ? 1.148 -43.106 -31.972 1.00 31.91 1222 ASP B CA 1
ATOM 1498 C C . ASP B 1 113 ? 0.427 -42.898 -30.630 1.00 34.11 1222 ASP B C 1
ATOM 1499 O O . ASP B 1 113 ? 0.627 -43.690 -29.705 1.00 37.77 1222 ASP B O 1
ATOM 1504 N N . TYR B 1 114 ? -0.399 -41.849 -30.528 1.00 33.59 1223 TYR B N 1
ATOM 1505 C CA . TYR B 1 114 ? -1.080 -41.445 -29.280 1.00 35.59 1223 TYR B CA 1
ATOM 1506 C C . TYR B 1 114 ? -0.135 -41.184 -28.092 1.00 35.65 1223 TYR B C 1
ATOM 1507 O O . TYR B 1 114 ? -0.548 -41.304 -26.944 1.00 37.23 1223 TYR B O 1
ATOM 1516 N N . LYS B 1 115 ? 1.112 -40.814 -28.360 1.00 34.63 1224 LYS B N 1
ATOM 1517 C CA . LYS B 1 115 ? 2.105 -40.673 -27.297 1.00 36.73 1224 LYS B CA 1
ATOM 1518 C C . LYS B 1 115 ? 2.754 -39.272 -27.200 1.00 36.13 1224 LYS B C 1
ATOM 1519 O O . LYS B 1 115 ? 3.886 -39.138 -26.698 1.00 32.89 1224 LYS B O 1
ATOM 1525 N N . LEU B 1 116 ? 2.052 -38.235 -27.664 1.00 33.06 1225 LEU B N 1
ATOM 1526 C CA . LEU B 1 116 ? 2.657 -36.895 -27.726 1.00 35.87 1225 LEU B CA 1
ATOM 1527 C C . LEU B 1 116 ? 2.928 -36.282 -26.339 1.00 29.70 1225 LEU B C 1
ATOM 1528 O O . LEU B 1 116 ? 4.003 -35.733 -26.112 1.00 29.93 1225 LEU B O 1
ATOM 1533 N N . ARG B 1 117 ? 1.958 -36.356 -25.431 1.00 26.56 1226 ARG B N 1
ATOM 1534 C CA . ARG B 1 117 ? 2.136 -35.804 -24.084 1.00 35.71 1226 ARG B CA 1
ATOM 1535 C C . ARG B 1 117 ? 3.333 -36.457 -23.388 1.00 37.03 1226 ARG B C 1
ATOM 1536 O O . ARG B 1 117 ? 4.144 -35.770 -22.757 1.00 29.12 1226 ARG B O 1
ATOM 1544 N N . GLU B 1 118 ? 3.456 -37.777 -23.552 1.00 34.47 1227 GLU B N 1
ATOM 1545 C CA . GLU B 1 118 ? 4.594 -38.535 -23.024 1.00 35.74 1227 GLU B CA 1
ATOM 1546 C C . GLU B 1 118 ? 5.928 -38.106 -23.650 1.00 35.80 1227 GLU B C 1
ATOM 1547 O O . GLU B 1 118 ? 6.926 -37.961 -22.948 1.00 34.53 1227 GLU B O 1
ATOM 1553 N N . LEU B 1 119 ? 5.956 -37.924 -24.966 1.00 31.36 1228 LEU B N 1
ATOM 1554 C CA . LEU B 1 119 ? 7.194 -37.511 -25.629 1.00 34.36 1228 LEU B CA 1
ATOM 1555 C C . LEU B 1 119 ? 7.662 -36.139 -25.130 1.00 35.85 1228 LEU B C 1
ATOM 1556 O O . LEU B 1 119 ? 8.859 -35.853 -25.085 1.00 35.40 1228 LEU B O 1
ATOM 1561 N N . ILE B 1 120 ? 6.715 -35.298 -24.736 1.00 34.55 1229 ILE B N 1
ATOM 1562 C CA . ILE B 1 120 ? 7.035 -33.916 -24.396 1.00 36.98 1229 ILE B CA 1
ATOM 1563 C C . ILE B 1 120 ? 7.306 -33.737 -22.897 1.00 37.69 1229 ILE B C 1
ATOM 1564 O O . ILE B 1 120 ? 8.201 -32.984 -22.516 1.00 41.22 1229 ILE B O 1
ATOM 1569 N N . TYR B 1 121 ? 6.560 -34.455 -22.059 1.00 35.46 1230 TYR B N 1
ATOM 1570 C CA . TYR B 1 121 ? 6.587 -34.233 -20.609 1.00 36.57 1230 TYR B CA 1
ATOM 1571 C C . TYR B 1 121 ? 7.249 -35.349 -19.784 1.00 45.54 1230 TYR B C 1
ATOM 1572 O O . TYR B 1 121 ? 7.491 -35.172 -18.583 1.00 45.74 1230 TYR B O 1
ATOM 1581 N N . ASP B 1 122 ? 7.536 -36.491 -20.413 1.00 44.91 1231 ASP B N 1
ATOM 1582 C CA . ASP B 1 122 ? 8.147 -37.620 -19.705 1.00 39.68 1231 ASP B CA 1
ATOM 1583 C C . ASP B 1 122 ? 9.573 -37.925 -20.157 1.00 46.69 1231 ASP B C 1
ATOM 1584 O O . ASP B 1 122 ? 10.153 -38.921 -19.740 1.00 47.60 1231 ASP B O 1
ATOM 1589 N N . THR B 1 123 ? 10.132 -37.068 -21.003 1.00 43.92 1232 THR B N 1
ATOM 1590 C CA . THR B 1 123 ? 11.488 -37.250 -21.502 1.00 48.29 1232 THR B CA 1
ATOM 1591 C C . THR B 1 123 ? 12.547 -36.472 -20.713 1.00 51.99 1232 THR B C 1
ATOM 1592 O O . THR B 1 123 ? 12.253 -35.425 -20.135 1.00 46.91 1232 THR B O 1
ATOM 1596 N N . ILE B 1 124 ? 13.774 -37.004 -20.737 1.00 56.93 1233 ILE B N 1
ATOM 1597 C CA . ILE B 1 124 ? 14.970 -36.471 -20.063 1.00 56.24 1233 ILE B CA 1
ATOM 1598 C C . ILE B 1 124 ? 14.687 -35.661 -18.795 1.00 61.01 1233 ILE B C 1
ATOM 1599 O O . ILE B 1 124 ? 14.767 -34.429 -18.796 1.00 67.98 1233 ILE B O 1
#

Radius of gyration: 17.3 Å; Cα contacts (8 Å, |Δi|>4): 301; chains: 2; bounding box: 35×44×47 Å

Foldseek 3Di:
DQVVLLVVLVVKAKEWEAQQCGVVLSVVVVVLCVVVVHDHYYDHLNPDVQSVVLCVVPVVPDHDTFMAIHRRRTLHHSVVCVVCSVVVRNSCSRRRDD/DLQVVQLVWAKEWEAQVVGVVLSVVVVVLCVVVVHDHYYDHVVPHVQSVVLCVVPVVDDDDGAMATHSRNGQHHSVVLVVCVVVVRNSCSRRVDD

Sequence (193 aa):
TTSEIRKLNEKEPVYIYTSFHMIPRTARLCTILTANRIPFTYRDLGTDDEARKVWKTFSKGRSLPGVVRGHNDLIGNWEEIEEANEDYKLRELIYDTIEIRKLNEKEPVYIYTSFHMIPRTARLCTILTANRIPFTYRDLGTDDEARKVWKTFSKGRSLPGVVRGHNDLIGNWEEIEEANEDYKLRELIYDTI

B-factor: mean 34.37, std 10.87, range [16.65, 89.43]

Organism: Saccharomyces cerevisiae (strain ATCC 204508 / S288c) (NCBI:txid559292)

Solvent-accessible surface area: 11414 Å² total

GO terms:
  GO:0005934 cellular bud tip (C, IDA)
  GO:0005935 cellular bud neck (C, IDA)
  GO:0032233 positive regulation of actin filament bundle assembly (P, IDA)
  GO:0051694 pointed-end actin filament capping (P, IDA)
  GO:0005737 cytoplasm (C, HDA)
  GO:0005933 cellular bud (C, HDA)
  GO:0045010 actin nucleation (P, IPI)
  GO:0019904 protein domain specific binding (F, IPI)
  GO:0045010 actin nucleation (P, IDA)

InterPro domains:
  IPR036249 Thioredoxin-like superfamily [SSF52833] (1135-1229)

Nearest PDB structures (foldseek):
  6abs-assembly1_B  TM=1.004E+00  e=2.336E-18  Saccharomyces cerevisiae S288C
  6abr-assembly1_A  TM=9.264E-01  e=1.677E-14  Saccharomyces cerevisiae S288C
  6abr-assembly1_B  TM=9.458E-01  e=8.788E-14  Saccharomyces cerevisiae S288C
  6m4c-assembly1_A-2  TM=9.356E-01  e=4.169E-11  Candida albicans SC5314
  5y4u-assembly1_A  TM=6.094E-01  e=5.709E-04  Saccharomyces cerevisiae S288C